Protein AF-A0A1G2XTR2-F1 (afdb_monomer)

Foldseek 3Di:
DAVVVCQCQAQNAFLVRHGCDPPNSVPDPQQDDNGGDGLHPCADPRSHRQFAFDLPPDTPPPLCVVLVVCLVVLDQADEAEAEDAAFKFWEQDPPDDVVLSVLSQVLRVLLQVQCVVVVHDHDDYDDADQDDPDGDDQTSQNSSCVNRVHSGTYMYFYPQHDDPPYDRDDPVSRVSSVVSSVVSVVCCVVPPPDD

Mean predicted aligned error: 4.21 Å

Nearest PDB structures (foldseek):
  4a39-assembly2_B  TM=5.158E-01  e=4.819E-02  Pseudomonas aeruginosa
  4eme-assembly1_B  TM=5.021E-01  e=2.282E-01  Plasmodium falciparum 3D7
  6pev-assembly1_A  TM=5.017E-01  e=2.771E-01  Plasmodium falciparum NF54
  4eme-assembly1_D  TM=5.114E-01  e=3.831E-01  Plasmodium falciparum 3D7
  4eme-assembly1_A  TM=5.116E-01  e=6.030E-01  Plasmodium falciparum 3D7

Sequence (195 aa):
MTFDDMRFWGQGTWSDNTFCAWPQSKRQHPMKGDNCGFLGCYFNDDGINSMHDEFFAPMSAEVPAILNLAREEAPDMAVSLHSHHVAPVPVCPVYVPQEIKHDIKQLSVNYAKIMKRHNLPTWKFEYVYEKGKVPPTFNLVSALYHVSGAKSFHFECPHGIVHEDTPTFSMDDILEMQLGLYEAMMNYELNDGSK

pLDDT: mean 92.5, std 7.69, range [44.25, 98.25]

Structure (mmCIF, N/CA/C/O backbone):
data_AF-A0A1G2XTR2-F1
#
_entry.id   AF-A0A1G2XTR2-F1
#
loop_
_atom_site.group_PDB
_atom_site.id
_atom_site.type_symbol
_atom_site.label_atom_id
_atom_site.label_alt_id
_atom_site.label_comp_id
_atom_site.label_asym_id
_atom_site.label_entity_id
_atom_site.label_seq_id
_atom_site.pdbx_PDB_ins_code
_atom_site.Cartn_x
_atom_site.Cartn_y
_atom_site.Cartn_z
_atom_site.occupancy
_atom_site.B_iso_or_equiv
_atom_site.auth_seq_id
_atom_site.auth_comp_id
_atom_site.auth_asym_id
_atom_site.auth_atom_id
_atom_site.pdbx_PDB_model_num
ATOM 1 N N . MET A 1 1 ? 22.379 2.947 0.447 1.00 76.38 1 MET A N 1
ATOM 2 C CA . MET A 1 1 ? 21.355 2.853 -0.605 1.00 76.38 1 MET A CA 1
ATOM 3 C C . MET A 1 1 ? 20.886 4.263 -0.897 1.00 76.38 1 MET A C 1
ATOM 5 O O . MET A 1 1 ? 20.567 4.981 0.042 1.00 76.38 1 MET A O 1
ATOM 9 N N . THR A 1 2 ? 20.961 4.677 -2.153 1.00 87.25 2 THR A N 1
ATOM 10 C CA . THR A 1 2 ? 20.497 5.973 -2.655 1.00 87.25 2 THR A CA 1
ATOM 11 C C . THR A 1 2 ? 19.035 5.879 -3.097 1.00 87.25 2 THR A C 1
ATOM 13 O O . THR A 1 2 ? 18.470 4.786 -3.184 1.00 87.25 2 THR A O 1
ATOM 16 N N . PHE A 1 3 ? 18.411 7.015 -3.404 1.00 86.06 3 PHE A N 1
ATOM 17 C CA . PHE A 1 3 ? 17.077 7.019 -4.007 1.00 86.06 3 PHE A CA 1
ATOM 18 C C . PHE A 1 3 ? 17.058 6.332 -5.383 1.00 86.06 3 PHE A C 1
ATOM 20 O O . PHE A 1 3 ? 16.103 5.632 -5.713 1.00 86.06 3 PHE A O 1
ATOM 27 N N . ASP A 1 4 ? 18.136 6.454 -6.158 1.00 89.94 4 ASP A N 1
ATOM 28 C CA . ASP A 1 4 ? 18.275 5.789 -7.459 1.00 89.94 4 ASP A CA 1
ATOM 29 C C . ASP A 1 4 ? 18.365 4.274 -7.325 1.00 89.94 4 ASP A C 1
ATOM 31 O O . ASP A 1 4 ? 17.738 3.564 -8.109 1.00 89.94 4 ASP A O 1
ATOM 35 N N . ASP A 1 5 ? 19.043 3.776 -6.287 1.00 89.56 5 ASP A N 1
ATOM 36 C CA . ASP A 1 5 ? 19.038 2.345 -5.975 1.00 89.56 5 ASP A CA 1
ATOM 37 C C . ASP A 1 5 ? 17.605 1.860 -5.698 1.00 89.56 5 ASP A C 1
ATOM 39 O O . ASP A 1 5 ? 17.196 0.822 -6.211 1.00 89.56 5 ASP A O 1
ATOM 43 N N . MET A 1 6 ? 16.808 2.619 -4.932 1.00 88.00 6 MET A N 1
ATOM 44 C CA . MET A 1 6 ? 15.405 2.267 -4.672 1.00 88.00 6 MET A CA 1
ATOM 45 C C . MET A 1 6 ? 14.587 2.225 -5.960 1.00 88.00 6 MET A C 1
ATOM 47 O O . MET A 1 6 ? 13.832 1.279 -6.176 1.00 88.00 6 MET A O 1
ATOM 51 N N . ARG A 1 7 ? 14.755 3.216 -6.842 1.00 89.12 7 ARG A N 1
ATOM 52 C CA . ARG A 1 7 ? 14.055 3.244 -8.132 1.00 89.12 7 ARG A CA 1
ATOM 53 C C . ARG A 1 7 ? 14.457 2.070 -9.012 1.00 89.12 7 ARG A C 1
ATOM 55 O O . ARG A 1 7 ? 13.579 1.424 -9.573 1.00 89.12 7 ARG A O 1
ATOM 62 N N . PHE A 1 8 ? 15.747 1.753 -9.080 1.00 92.19 8 PHE A N 1
ATOM 63 C CA . PHE A 1 8 ? 16.240 0.607 -9.831 1.00 92.19 8 PHE A CA 1
ATOM 64 C C . PHE A 1 8 ? 15.622 -0.701 -9.323 1.00 92.19 8 PHE A C 1
ATOM 66 O O . PHE A 1 8 ? 14.965 -1.407 -10.084 1.00 92.19 8 PHE A O 1
ATOM 73 N N . TRP A 1 9 ? 15.781 -1.000 -8.028 1.00 91.44 9 TRP A N 1
ATOM 74 C CA . TRP A 1 9 ? 15.332 -2.266 -7.443 1.00 91.44 9 TRP A CA 1
ATOM 75 C C . TRP A 1 9 ? 13.812 -2.364 -7.318 1.00 91.44 9 TRP A C 1
ATOM 77 O O . TRP A 1 9 ? 13.261 -3.450 -7.450 1.00 91.44 9 TRP A O 1
ATOM 87 N N . GLY A 1 10 ? 13.122 -1.252 -7.076 1.00 88.81 10 GLY A N 1
ATOM 88 C CA . GLY A 1 10 ? 11.671 -1.210 -6.925 1.00 88.81 10 GLY A CA 1
ATOM 89 C C . GLY A 1 10 ? 10.937 -1.121 -8.259 1.00 88.81 10 GLY A C 1
ATOM 90 O O . GLY A 1 10 ? 10.112 -1.975 -8.566 1.00 88.81 10 GLY A O 1
ATOM 91 N N . GLN A 1 11 ? 11.227 -0.089 -9.051 1.00 89.94 11 GLN A N 1
ATOM 92 C CA . GLN A 1 11 ? 10.447 0.264 -10.244 1.00 89.94 11 GLN A CA 1
ATOM 93 C C . GLN A 1 11 ? 10.961 -0.398 -11.523 1.00 89.94 11 GLN A C 1
ATOM 95 O O . GLN A 1 11 ? 10.177 -0.573 -12.454 1.00 89.94 11 GLN A O 1
ATOM 100 N N . GLY A 1 12 ? 12.254 -0.723 -11.578 1.00 92.62 12 GLY A N 1
ATOM 101 C CA . GLY A 1 12 ? 12.887 -1.273 -12.768 1.00 92.62 12 GLY A CA 1
ATOM 102 C C . GLY A 1 12 ? 13.378 -0.225 -13.773 1.00 92.62 12 GLY A C 1
ATOM 103 O O . GLY A 1 12 ? 13.382 0.988 -13.523 1.00 92.62 12 GLY A O 1
ATOM 104 N N . THR A 1 13 ? 13.812 -0.708 -14.935 1.00 94.75 13 THR A N 1
ATOM 105 C CA . THR A 1 13 ? 14.324 0.083 -16.055 1.00 94.75 13 THR A CA 1
ATOM 106 C C . THR A 1 13 ? 13.701 -0.332 -17.383 1.00 94.75 13 THR A C 1
ATOM 108 O O . THR A 1 13 ? 13.316 -1.483 -17.604 1.00 94.75 13 THR A O 1
ATOM 111 N N . TRP A 1 14 ? 13.659 0.612 -18.316 1.00 94.25 14 TRP A N 1
ATOM 112 C CA . TRP A 1 14 ? 13.459 0.323 -19.729 1.00 94.25 14 TRP A CA 1
ATOM 113 C C . TRP A 1 14 ? 14.737 -0.269 -20.340 1.00 94.25 14 TRP A C 1
ATOM 115 O O . TRP A 1 14 ? 15.815 -0.237 -19.740 1.00 94.25 14 TRP A O 1
ATOM 125 N N . SER A 1 15 ? 14.628 -0.802 -21.555 1.00 95.56 15 SER A N 1
ATOM 126 C CA . SER A 1 15 ? 15.741 -1.417 -22.292 1.00 95.56 15 SER A CA 1
ATOM 127 C C . SER A 1 15 ? 16.892 -0.447 -22.596 1.00 95.56 15 SER A C 1
ATOM 129 O O . SER A 1 15 ? 18.003 -0.878 -22.888 1.00 95.56 15 SER A O 1
ATOM 131 N N . ASP A 1 16 ? 16.644 0.863 -22.525 1.00 95.12 16 ASP A N 1
ATOM 132 C CA . ASP A 1 16 ? 17.648 1.925 -22.657 1.00 95.12 16 ASP A CA 1
ATOM 133 C C . ASP A 1 16 ? 18.302 2.330 -21.317 1.00 95.12 16 ASP A C 1
ATOM 135 O O . ASP A 1 16 ? 19.056 3.301 -21.263 1.00 95.12 16 ASP A O 1
ATOM 139 N N . ASN A 1 17 ? 18.040 1.573 -20.245 1.00 92.88 17 ASN A N 1
ATOM 140 C CA . ASN A 1 17 ? 18.478 1.802 -18.864 1.00 92.88 17 ASN A CA 1
ATOM 141 C C . ASN A 1 17 ? 17.888 3.039 -18.170 1.00 92.88 17 ASN A C 1
ATOM 143 O O . ASN A 1 17 ? 18.314 3.375 -17.064 1.00 92.88 17 ASN A O 1
ATOM 147 N N . THR A 1 18 ? 16.893 3.708 -18.755 1.00 93.38 18 THR A N 1
ATOM 148 C CA . THR A 1 18 ? 16.160 4.762 -18.043 1.00 93.38 18 THR A CA 1
ATOM 149 C C . THR A 1 18 ? 15.153 4.156 -17.061 1.00 93.38 18 THR A C 1
ATOM 151 O O . THR A 1 18 ? 14.604 3.080 -17.297 1.00 93.38 18 THR A O 1
ATOM 154 N N . PHE A 1 19 ? 14.905 4.818 -15.927 1.00 92.00 19 PHE A N 1
ATOM 155 C CA . PHE A 1 19 ? 13.985 4.294 -14.911 1.00 92.00 19 PHE A CA 1
ATOM 156 C C . PHE A 1 19 ? 12.537 4.245 -15.404 1.00 92.00 19 PHE A C 1
ATOM 158 O O . PHE A 1 19 ? 12.036 5.186 -16.032 1.00 92.00 19 PHE A O 1
ATOM 165 N N . CYS A 1 20 ? 11.820 3.195 -15.004 1.00 85.31 20 CYS A N 1
ATOM 166 C CA . CYS A 1 20 ? 10.370 3.096 -15.139 1.00 85.31 20 CYS A CA 1
ATOM 167 C C . CYS A 1 20 ? 9.684 3.994 -14.089 1.00 85.31 20 CYS A C 1
ATOM 169 O O . CYS A 1 20 ? 8.999 3.530 -13.181 1.00 85.31 20 CYS A O 1
ATOM 171 N N . ALA A 1 21 ? 9.899 5.309 -14.182 1.00 81.19 21 ALA A N 1
ATOM 172 C CA . ALA A 1 21 ? 9.352 6.279 -13.241 1.00 81.19 21 ALA A CA 1
ATOM 173 C C . ALA A 1 21 ? 7.816 6.217 -13.174 1.00 81.19 21 ALA A C 1
ATOM 175 O O . ALA A 1 21 ? 7.138 5.751 -14.096 1.00 81.19 21 ALA A O 1
ATOM 176 N N . TRP A 1 22 ? 7.251 6.717 -12.077 1.00 75.25 22 TRP A N 1
ATOM 177 C CA . TRP A 1 22 ? 5.816 6.968 -11.993 1.00 75.25 22 TRP A CA 1
ATOM 178 C C . TRP A 1 22 ? 5.437 8.216 -12.818 1.00 75.25 22 TRP A C 1
ATOM 180 O O . TRP A 1 22 ? 6.155 9.217 -12.746 1.00 75.25 22 TRP A O 1
ATOM 190 N N . PRO A 1 23 ? 4.307 8.219 -13.561 1.00 74.00 23 PRO A N 1
ATOM 191 C CA . PRO A 1 23 ? 3.320 7.141 -13.718 1.00 74.00 23 PRO A CA 1
ATOM 192 C C . PRO A 1 23 ? 3.619 6.180 -14.885 1.00 74.00 23 PRO A C 1
ATOM 194 O O . PRO A 1 23 ? 2.817 5.296 -15.180 1.00 74.00 23 PRO A O 1
ATOM 197 N N . GLN A 1 24 ? 4.735 6.355 -15.599 1.00 77.56 24 GLN A N 1
ATOM 198 C CA . GLN A 1 24 ? 5.049 5.628 -16.831 1.00 77.56 24 GLN A CA 1
ATOM 199 C C . GLN A 1 24 ? 5.136 4.112 -16.628 1.00 77.56 24 GLN A C 1
ATOM 201 O O . GLN A 1 24 ? 4.680 3.383 -17.509 1.00 77.56 24 GLN A O 1
ATOM 206 N N . SER A 1 25 ? 5.635 3.649 -15.476 1.00 75.44 25 SER A N 1
ATOM 207 C CA . SER A 1 25 ? 5.658 2.227 -15.091 1.00 75.44 25 SER A CA 1
ATOM 208 C C . SER A 1 25 ? 4.285 1.565 -15.043 1.00 75.44 25 SER A C 1
ATOM 210 O O . SER A 1 25 ? 4.207 0.344 -15.050 1.00 75.44 25 SER A O 1
ATOM 212 N N . LYS A 1 26 ? 3.194 2.337 -15.000 1.00 77.69 26 LYS A N 1
ATOM 213 C CA . LYS A 1 26 ? 1.821 1.813 -14.963 1.00 77.69 26 LYS A CA 1
ATOM 214 C C . LYS A 1 26 ? 1.139 1.798 -16.333 1.00 77.69 26 LYS A C 1
ATOM 216 O O . LYS A 1 26 ? -0.016 1.406 -16.429 1.00 77.69 26 LYS A O 1
ATOM 221 N N . ARG A 1 27 ? 1.818 2.246 -17.399 1.00 80.31 27 ARG A N 1
ATOM 222 C CA . ARG A 1 27 ? 1.238 2.310 -18.758 1.00 80.31 27 ARG A CA 1
ATOM 223 C C . ARG A 1 27 ? 1.324 0.996 -19.530 1.00 80.31 27 ARG A C 1
ATOM 225 O O . ARG A 1 27 ? 0.597 0.835 -20.503 1.00 80.31 27 ARG A O 1
ATOM 232 N N . GLN A 1 28 ? 2.219 0.102 -19.128 1.00 87.62 28 GLN A N 1
ATOM 233 C CA . GLN A 1 28 ? 2.422 -1.201 -19.748 1.00 87.62 28 GLN A CA 1
ATOM 234 C C . GLN A 1 28 ? 2.175 -2.274 -18.695 1.00 87.62 28 GLN A C 1
ATOM 236 O O . GLN A 1 28 ? 2.804 -2.266 -17.640 1.00 87.62 28 GLN A O 1
ATOM 241 N N . HIS A 1 29 ? 1.225 -3.159 -18.976 1.00 86.31 29 HIS A N 1
ATOM 242 C CA . HIS A 1 29 ? 0.843 -4.246 -18.088 1.00 86.31 29 HIS A CA 1
ATOM 243 C C . HIS A 1 29 ? 0.371 -5.439 -18.944 1.00 86.31 29 HIS A C 1
ATOM 245 O O . HIS A 1 29 ? -0.603 -5.275 -19.683 1.00 86.31 29 HIS A O 1
ATOM 251 N N . PRO A 1 30 ? 1.048 -6.605 -18.910 1.00 91.69 30 PRO A N 1
ATOM 252 C CA . PRO A 1 30 ? 2.252 -6.903 -18.130 1.00 91.69 30 PRO A CA 1
ATOM 253 C C . PRO A 1 30 ? 3.481 -6.101 -18.588 1.00 91.69 30 PRO A C 1
ATOM 255 O O . PRO A 1 30 ? 3.627 -5.762 -19.763 1.00 91.69 30 PRO A O 1
ATOM 258 N N . MET A 1 31 ? 4.393 -5.835 -17.657 1.00 92.56 31 MET A N 1
ATOM 259 C CA . MET A 1 31 ? 5.702 -5.220 -17.879 1.00 92.56 31 MET A CA 1
ATOM 260 C C . MET A 1 31 ? 6.676 -6.235 -18.507 1.00 92.56 31 MET A C 1
ATOM 262 O O . MET A 1 31 ? 7.610 -6.717 -17.872 1.00 92.56 31 MET A O 1
ATOM 266 N N . LYS A 1 32 ? 6.405 -6.613 -19.760 1.00 92.38 32 LYS A N 1
ATOM 267 C CA . LYS A 1 32 ? 7.172 -7.581 -20.561 1.00 92.38 32 LYS A CA 1
ATOM 268 C C . LYS A 1 32 ? 7.400 -7.066 -21.983 1.00 92.38 32 LYS A C 1
ATOM 270 O O . LYS A 1 32 ? 6.569 -6.330 -22.507 1.00 92.38 32 LYS A O 1
ATOM 275 N N . GLY A 1 33 ? 8.456 -7.552 -22.633 1.00 93.25 33 GLY A N 1
ATOM 276 C CA . GLY A 1 33 ? 8.787 -7.262 -24.032 1.00 93.25 33 GLY A CA 1
ATOM 277 C C . GLY A 1 33 ? 10.190 -6.681 -24.193 1.00 93.25 33 GLY A C 1
ATOM 278 O O . GLY A 1 33 ? 10.870 -6.407 -23.207 1.00 93.25 33 GLY A O 1
ATOM 279 N N . ASP A 1 34 ? 10.607 -6.467 -25.441 1.00 95.00 34 ASP A N 1
ATOM 280 C CA . ASP A 1 34 ? 11.972 -6.029 -25.783 1.00 95.00 34 ASP A CA 1
ATOM 281 C C . ASP A 1 34 ? 12.322 -4.627 -25.255 1.00 95.00 34 ASP A C 1
ATOM 283 O O . ASP A 1 34 ? 13.491 -4.253 -25.201 1.00 95.00 34 ASP A O 1
ATOM 287 N N . ASN A 1 35 ? 11.312 -3.837 -24.878 1.00 93.81 35 ASN A N 1
ATOM 288 C CA . ASN A 1 35 ? 11.481 -2.504 -24.311 1.00 93.81 35 ASN A CA 1
ATOM 289 C C . ASN A 1 35 ? 11.664 -2.503 -22.783 1.00 93.81 35 ASN A C 1
ATOM 291 O O . ASN A 1 35 ? 11.937 -1.445 -22.213 1.00 93.81 35 ASN A O 1
ATOM 295 N N . CYS A 1 36 ? 11.506 -3.647 -22.113 1.00 93.44 36 CYS A N 1
ATOM 296 C CA . CYS A 1 36 ? 11.747 -3.801 -20.681 1.00 93.44 36 CYS A CA 1
ATOM 297 C C . CYS A 1 36 ? 13.205 -4.219 -20.443 1.00 93.44 36 CYS A C 1
ATOM 299 O O . CYS A 1 36 ? 13.696 -5.158 -21.064 1.00 93.44 36 CYS A O 1
ATOM 301 N N . GLY A 1 37 ? 13.898 -3.511 -19.551 1.00 94.31 37 GLY A N 1
ATOM 302 C CA . GLY A 1 37 ? 15.256 -3.840 -19.126 1.00 94.31 37 GLY A CA 1
ATOM 303 C C . GLY A 1 37 ? 15.223 -4.709 -17.873 1.00 94.31 37 GLY A C 1
ATOM 304 O O . GLY A 1 37 ? 15.037 -5.921 -17.939 1.00 94.31 37 GLY A O 1
ATOM 305 N N . PHE A 1 38 ? 15.396 -4.080 -16.713 1.00 94.94 38 PHE A N 1
ATOM 306 C CA . PHE A 1 38 ? 15.268 -4.725 -15.410 1.00 94.94 38 PHE A CA 1
ATOM 307 C C . PHE A 1 38 ? 13.847 -4.537 -14.861 1.00 94.94 38 PHE A C 1
ATOM 309 O O . PHE A 1 38 ? 13.336 -3.425 -14.873 1.00 94.94 38 PHE A O 1
ATOM 316 N N . LEU A 1 39 ? 13.193 -5.593 -14.371 1.00 92.25 39 LEU A N 1
ATOM 317 C CA . LEU A 1 39 ? 11.775 -5.525 -13.991 1.00 92.25 39 LEU A CA 1
ATOM 318 C C . LEU A 1 39 ? 11.518 -4.770 -12.671 1.00 92.25 39 LEU A C 1
ATOM 320 O O . LEU A 1 39 ? 10.544 -4.029 -12.564 1.00 92.25 39 LEU A O 1
ATOM 324 N N . GLY A 1 40 ? 12.401 -4.928 -11.683 1.00 91.94 40 GLY A N 1
ATOM 325 C CA . GLY A 1 40 ? 12.181 -4.433 -10.320 1.00 91.94 40 GLY A CA 1
ATOM 326 C C . GLY A 1 40 ? 11.113 -5.214 -9.539 1.00 91.94 40 GLY A C 1
ATOM 327 O O . GLY A 1 40 ? 10.428 -6.081 -10.072 1.00 91.94 40 GLY A O 1
ATOM 328 N N . CYS A 1 41 ? 10.973 -4.904 -8.249 1.00 91.12 41 CYS A N 1
ATOM 329 C CA . CYS A 1 41 ? 10.093 -5.613 -7.311 1.00 91.12 41 CYS A CA 1
ATOM 330 C C . CYS A 1 41 ? 8.626 -5.145 -7.330 1.00 91.12 41 CYS A C 1
ATOM 332 O O . CYS A 1 41 ? 7.811 -5.639 -6.556 1.00 91.12 41 CYS A O 1
ATOM 334 N N . TYR A 1 42 ? 8.267 -4.173 -8.171 1.00 90.56 42 TYR A N 1
ATOM 335 C CA . TYR A 1 42 ? 6.873 -3.763 -8.369 1.00 90.56 42 TYR A CA 1
ATOM 336 C C . TYR A 1 42 ? 6.027 -4.825 -9.069 1.00 90.56 42 TYR A C 1
ATOM 338 O O . TYR A 1 42 ? 4.798 -4.724 -9.031 1.00 90.56 42 TYR A O 1
ATOM 346 N N . PHE A 1 43 ? 6.656 -5.782 -9.743 1.00 93.19 43 PHE A N 1
ATOM 347 C CA . PHE A 1 43 ? 5.989 -6.784 -10.555 1.00 93.19 43 PHE A CA 1
ATOM 348 C C . PHE A 1 43 ? 6.414 -8.186 -10.112 1.00 93.19 43 PHE A C 1
ATOM 350 O O . PHE A 1 43 ? 7.526 -8.369 -9.619 1.00 93.19 43 PHE A O 1
ATOM 357 N N . ASN A 1 44 ? 5.539 -9.171 -10.297 1.00 93.69 44 ASN A N 1
ATOM 358 C CA . ASN A 1 44 ? 5.911 -10.581 -10.201 1.00 93.69 44 ASN A CA 1
ATOM 359 C C . ASN A 1 44 ? 6.698 -11.032 -11.448 1.00 93.69 44 ASN A C 1
ATOM 361 O O . ASN A 1 44 ? 6.874 -10.261 -12.393 1.00 93.69 44 ASN A O 1
ATOM 365 N N . ASP A 1 45 ? 7.114 -12.300 -11.491 1.00 93.44 45 ASP A N 1
ATOM 366 C CA . ASP A 1 45 ? 7.871 -12.877 -12.619 1.00 93.44 45 ASP A CA 1
ATOM 367 C C . ASP A 1 45 ? 7.113 -12.806 -13.957 1.00 93.44 45 ASP A C 1
ATOM 369 O O . ASP A 1 45 ? 7.708 -12.855 -15.038 1.00 93.44 45 ASP A O 1
ATOM 373 N N . ASP A 1 46 ? 5.790 -12.628 -13.899 1.00 93.44 46 ASP A N 1
ATOM 374 C CA . ASP A 1 46 ? 4.947 -12.435 -15.064 1.00 93.44 46 ASP A CA 1
ATOM 375 C C . ASP A 1 46 ? 4.811 -10.980 -15.531 1.00 93.44 46 ASP A C 1
ATOM 377 O O . ASP A 1 46 ? 4.126 -10.713 -16.524 1.00 93.44 46 ASP A O 1
ATOM 381 N N . GLY A 1 47 ? 5.526 -10.051 -14.897 1.00 93.75 47 GLY A N 1
ATOM 382 C CA . GLY A 1 47 ? 5.455 -8.626 -15.196 1.00 93.75 47 GLY A CA 1
ATOM 383 C C . GLY A 1 47 ? 4.162 -7.982 -14.695 1.00 93.75 47 GLY A C 1
ATOM 384 O O . GLY A 1 47 ? 3.799 -6.904 -15.162 1.00 93.75 47 GLY A O 1
ATOM 385 N N . ILE A 1 48 ? 3.443 -8.630 -13.778 1.00 94.12 48 ILE A N 1
ATOM 386 C CA . ILE A 1 48 ? 2.166 -8.160 -13.243 1.00 94.12 48 ILE A CA 1
ATOM 387 C C . ILE A 1 48 ? 2.390 -7.445 -11.918 1.00 94.12 48 ILE A C 1
ATOM 389 O O . ILE A 1 48 ? 3.029 -7.970 -11.011 1.00 94.12 48 ILE A O 1
ATOM 393 N N . ASN A 1 49 ? 1.841 -6.241 -11.789 1.00 93.25 49 ASN A N 1
ATOM 394 C CA . ASN A 1 49 ? 1.809 -5.531 -10.522 1.00 93.25 49 ASN A CA 1
ATOM 395 C C . ASN A 1 49 ? 0.525 -5.913 -9.782 1.00 93.25 49 ASN A C 1
ATOM 397 O O . ASN A 1 49 ? -0.545 -5.448 -10.157 1.00 93.25 49 ASN A O 1
ATOM 401 N N . SER A 1 50 ? 0.616 -6.698 -8.708 1.00 93.88 50 SER A N 1
ATOM 402 C CA . SER A 1 50 ? -0.571 -7.224 -8.013 1.00 93.88 50 SER A CA 1
ATOM 403 C C . SER A 1 50 ? -1.495 -6.142 -7.429 1.00 93.88 50 SER A C 1
ATOM 405 O O . SER A 1 50 ? -2.688 -6.378 -7.260 1.00 93.88 50 SER A O 1
ATOM 407 N N . MET A 1 51 ? -0.986 -4.933 -7.150 1.00 93.56 51 MET A N 1
ATOM 408 C CA . MET A 1 51 ? -1.825 -3.796 -6.739 1.00 93.56 51 MET A CA 1
ATOM 409 C C . MET A 1 51 ? -2.719 -3.296 -7.889 1.00 93.56 51 MET A C 1
ATOM 411 O O . MET A 1 51 ? -3.783 -2.733 -7.635 1.00 93.56 51 MET A O 1
ATOM 415 N N . HIS A 1 52 ? -2.315 -3.513 -9.141 1.00 93.00 52 HIS A N 1
ATOM 416 C CA . HIS A 1 52 ? -2.976 -3.058 -10.368 1.00 93.00 52 HIS A CA 1
ATOM 417 C C . HIS A 1 52 ? -3.247 -4.201 -11.365 1.00 93.00 52 HIS A C 1
ATOM 419 O O . HIS A 1 52 ? -3.223 -3.976 -12.574 1.00 93.00 52 HIS A O 1
ATOM 425 N N . ASP A 1 53 ? -3.476 -5.413 -10.867 1.00 93.88 53 ASP A N 1
ATOM 426 C CA . ASP A 1 53 ? -3.747 -6.586 -11.698 1.00 93.88 53 ASP A CA 1
ATOM 427 C C . ASP A 1 53 ? -5.094 -6.494 -12.451 1.00 93.88 53 ASP A C 1
ATOM 429 O O . ASP A 1 53 ? -5.918 -5.610 -12.214 1.00 93.88 53 ASP A O 1
ATOM 433 N N . GLU A 1 54 ? -5.339 -7.444 -13.350 1.00 90.81 54 GLU A N 1
ATOM 434 C CA . GLU A 1 54 ? -6.673 -7.822 -13.803 1.00 90.81 54 GLU A CA 1
ATOM 435 C C . GLU A 1 54 ? -7.422 -8.495 -12.636 1.00 90.81 54 GLU A C 1
ATOM 437 O O . GLU A 1 54 ? -6.978 -9.516 -12.121 1.00 90.81 54 GLU A O 1
ATOM 442 N N . PHE A 1 55 ? -8.552 -7.925 -12.196 1.00 93.75 55 PHE A N 1
ATOM 443 C CA . PHE A 1 55 ? -9.323 -8.394 -11.028 1.00 93.75 55 PHE A CA 1
ATOM 444 C C . PHE A 1 55 ? -10.615 -9.141 -11.400 1.00 93.75 55 PHE A C 1
ATOM 446 O O . PHE A 1 55 ? -11.439 -9.407 -10.523 1.00 93.75 55 PHE A O 1
ATOM 453 N N . PHE A 1 56 ? -10.821 -9.476 -12.676 1.00 87.44 56 PHE A N 1
ATOM 454 C CA . PHE A 1 56 ? -12.001 -10.211 -13.136 1.00 87.44 56 PHE A CA 1
ATOM 455 C C . PHE A 1 56 ? -11.628 -11.588 -13.689 1.00 87.44 56 PHE A C 1
ATOM 457 O O . PHE A 1 56 ? -11.944 -12.588 -13.046 1.00 87.44 56 PHE A O 1
ATOM 464 N N . ALA A 1 57 ? -10.965 -11.658 -14.850 1.00 84.19 57 ALA A N 1
ATOM 465 C CA . ALA A 1 57 ? -10.347 -12.880 -15.378 1.00 84.19 57 ALA A CA 1
ATOM 466 C C . ALA A 1 57 ? -9.590 -12.623 -16.702 1.00 84.19 57 ALA A C 1
ATOM 468 O O . ALA A 1 57 ? -10.155 -11.987 -17.595 1.00 84.19 57 ALA A O 1
ATOM 469 N N . PRO A 1 58 ? -8.397 -13.220 -16.903 1.00 88.75 58 PRO A N 1
ATOM 470 C CA . PRO A 1 58 ? -7.627 -14.000 -15.930 1.00 88.75 58 PRO A CA 1
ATOM 471 C C . PRO A 1 58 ? -6.817 -13.099 -14.981 1.00 88.75 58 PRO A C 1
ATOM 473 O O . PRO A 1 58 ? -6.190 -12.147 -15.429 1.00 88.75 58 PRO A O 1
ATOM 476 N N . MET A 1 59 ? -6.813 -13.431 -13.687 1.00 94.56 59 MET A N 1
ATOM 477 C CA . MET A 1 59 ? -5.941 -12.806 -12.678 1.00 94.56 59 MET A CA 1
ATOM 478 C C . MET A 1 59 ? -4.535 -13.437 -12.705 1.00 94.56 59 MET A C 1
ATOM 480 O O . MET A 1 59 ? -4.383 -14.572 -13.172 1.00 94.56 59 MET A O 1
ATOM 484 N N . SER A 1 60 ? -3.529 -12.757 -12.139 1.00 94.19 60 SER A N 1
ATOM 485 C CA . SER A 1 60 ? -2.254 -13.393 -11.758 1.00 94.19 60 SER A CA 1
ATOM 486 C C . SER A 1 60 ? -2.450 -14.480 -10.695 1.00 94.19 60 SER A C 1
ATOM 488 O O . SER A 1 60 ? -3.549 -14.672 -10.181 1.00 94.19 60 SER A O 1
ATOM 490 N N . ALA A 1 61 ? -1.396 -15.222 -10.350 1.00 92.94 61 ALA A N 1
ATOM 491 C CA . ALA A 1 61 ? -1.495 -16.300 -9.367 1.00 92.94 61 ALA A CA 1
ATOM 492 C C . ALA A 1 61 ? -1.724 -15.784 -7.931 1.00 92.94 61 ALA A C 1
ATOM 494 O O . ALA A 1 61 ? -2.375 -16.450 -7.125 1.00 92.94 61 ALA A O 1
ATOM 495 N N . GLU A 1 62 ? -1.207 -14.599 -7.610 1.00 94.94 62 GLU A N 1
ATOM 496 C CA . GLU A 1 62 ? -1.194 -14.026 -6.265 1.00 94.94 62 GLU A CA 1
ATOM 497 C C . GLU A 1 62 ? -2.553 -13.437 -5.869 1.00 94.94 62 GLU A C 1
ATOM 499 O O . GLU A 1 62 ? -3.017 -13.615 -4.740 1.00 94.94 62 GLU A O 1
ATOM 504 N N . VAL A 1 63 ? -3.219 -12.749 -6.799 1.00 95.62 63 VAL A N 1
ATOM 505 C CA . VAL A 1 63 ? -4.469 -12.026 -6.522 1.00 95.62 63 VAL A CA 1
ATOM 506 C C . VAL A 1 63 ? -5.622 -12.948 -6.095 1.00 95.62 63 VAL A C 1
ATOM 508 O O . VAL A 1 63 ? -6.271 -12.628 -5.096 1.00 95.62 63 VAL A O 1
ATOM 511 N N . PRO A 1 64 ? -5.873 -14.112 -6.730 1.00 95.81 64 PRO A N 1
ATOM 512 C CA . PRO A 1 64 ? -6.884 -15.060 -6.277 1.00 95.81 64 PRO A CA 1
ATOM 513 C C . PRO A 1 64 ? -6.681 -15.495 -4.829 1.00 95.81 64 PRO A C 1
ATOM 515 O O . PRO A 1 64 ? -7.656 -15.577 -4.090 1.00 95.81 64 PRO A O 1
ATOM 518 N N . ALA A 1 65 ? -5.439 -15.732 -4.395 1.00 95.50 65 ALA A N 1
ATOM 519 C CA . ALA A 1 65 ? -5.160 -16.130 -3.017 1.00 95.50 65 ALA A CA 1
ATOM 520 C C . ALA A 1 65 ? -5.563 -15.029 -2.020 1.00 95.50 65 ALA A C 1
ATOM 522 O O . ALA A 1 65 ? -6.246 -15.309 -1.036 1.00 95.50 65 ALA A O 1
ATOM 523 N N . ILE A 1 66 ? -5.215 -13.772 -2.315 1.00 96.31 66 ILE A N 1
ATOM 524 C CA . ILE A 1 66 ? -5.569 -12.611 -1.485 1.00 96.31 66 ILE A CA 1
ATOM 525 C C . ILE A 1 66 ? -7.092 -12.413 -1.433 1.00 96.31 66 ILE A C 1
ATOM 527 O O . ILE A 1 66 ? -7.665 -12.253 -0.354 1.00 96.31 66 ILE A O 1
ATOM 531 N N . LEU A 1 67 ? -7.762 -12.433 -2.590 1.00 97.12 67 LEU A N 1
ATOM 532 C CA . LEU A 1 67 ? -9.206 -12.193 -2.670 1.00 97.12 67 LEU A CA 1
ATOM 533 C C . LEU A 1 67 ? -10.025 -13.344 -2.077 1.00 97.12 67 LEU A C 1
ATOM 535 O O . LEU A 1 67 ? -11.087 -13.097 -1.508 1.00 97.12 67 LEU A O 1
ATOM 539 N N . ASN A 1 68 ? -9.555 -14.589 -2.196 1.00 96.88 68 ASN A N 1
ATOM 540 C CA . ASN A 1 68 ? -10.204 -15.738 -1.566 1.00 96.88 68 ASN A CA 1
ATOM 541 C C . ASN A 1 68 ? -10.102 -15.655 -0.047 1.00 96.88 68 ASN A C 1
ATOM 543 O O . ASN A 1 68 ? -11.128 -15.774 0.611 1.00 96.88 68 ASN A O 1
ATOM 547 N N . LEU A 1 69 ? -8.921 -15.334 0.491 1.00 97.44 69 LEU A N 1
ATOM 548 C CA . LEU A 1 69 ? -8.747 -15.143 1.930 1.00 97.44 69 LEU A CA 1
ATOM 549 C C . LEU A 1 69 ? -9.683 -14.052 2.468 1.00 97.44 69 LEU A C 1
ATOM 551 O O . LEU A 1 69 ? -10.387 -14.268 3.447 1.00 97.44 69 LEU A O 1
ATOM 555 N N . ALA A 1 70 ? -9.755 -12.897 1.799 1.00 97.56 70 ALA A N 1
ATOM 556 C CA . ALA A 1 70 ? -10.653 -11.820 2.214 1.00 97.56 70 ALA A CA 1
ATOM 557 C C . ALA A 1 70 ? -12.136 -12.228 2.155 1.00 97.56 70 ALA A C 1
ATOM 559 O O . ALA A 1 70 ? -12.923 -11.802 2.998 1.00 97.56 70 ALA A O 1
ATOM 560 N N . ARG A 1 71 ? -12.525 -13.047 1.172 1.00 96.62 71 ARG A N 1
ATOM 561 C CA . ARG A 1 71 ? -13.896 -13.557 1.042 1.00 96.62 71 ARG A CA 1
ATOM 562 C C . ARG A 1 71 ? -14.242 -14.581 2.123 1.00 96.62 71 ARG A C 1
ATOM 564 O O . ARG A 1 71 ? -15.382 -14.611 2.570 1.00 96.62 71 ARG A O 1
ATOM 571 N N . GLU A 1 72 ? -13.287 -15.427 2.492 1.00 97.94 72 GLU A N 1
ATOM 572 C CA . GLU A 1 72 ? -13.465 -16.486 3.489 1.00 97.94 72 GLU A CA 1
ATOM 573 C C . GLU A 1 72 ? -13.482 -15.926 4.915 1.00 97.94 72 GLU A C 1
ATOM 575 O O . GLU A 1 72 ? -14.365 -16.276 5.694 1.00 97.94 72 GLU A O 1
ATOM 580 N N . GLU A 1 73 ? -12.555 -15.021 5.231 1.00 97.62 73 GLU A N 1
ATOM 581 C CA . GLU A 1 73 ? -12.396 -14.455 6.578 1.00 97.62 73 GLU A CA 1
ATOM 582 C C . GLU A 1 73 ? -13.294 -13.235 6.835 1.00 97.6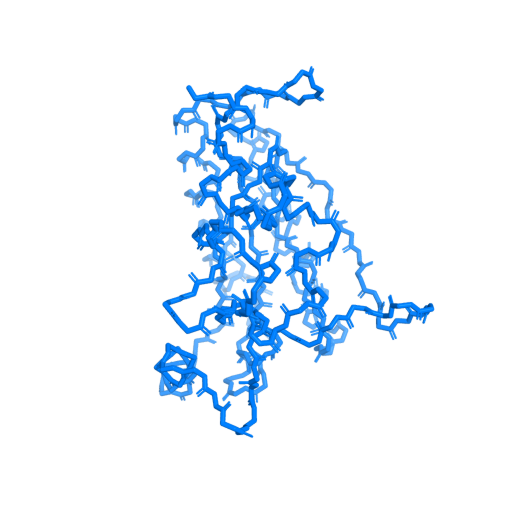2 73 GLU A C 1
ATOM 584 O O . GLU A 1 73 ? -13.516 -12.878 7.988 1.00 97.62 73 GLU A O 1
ATOM 589 N N . ALA A 1 74 ? -13.806 -12.590 5.777 1.00 95.31 74 ALA A N 1
ATOM 590 C CA . ALA A 1 74 ? -14.683 -11.414 5.837 1.00 95.31 74 ALA A CA 1
ATOM 591 C C . ALA A 1 74 ? -14.221 -10.340 6.855 1.00 95.31 74 ALA A C 1
ATOM 593 O O . ALA A 1 74 ? -14.957 -10.020 7.790 1.00 95.31 74 ALA A O 1
ATOM 594 N N . PRO A 1 75 ? -13.001 -9.783 6.708 1.00 96.31 75 PRO A N 1
ATOM 595 C CA . PRO A 1 75 ? -12.433 -8.897 7.719 1.00 96.31 75 PRO A CA 1
ATOM 596 C C . PRO A 1 75 ? -13.155 -7.542 7.773 1.00 96.31 75 PRO A C 1
ATOM 598 O O . PRO A 1 75 ? -13.541 -7.007 6.734 1.00 96.31 75 PRO A O 1
ATOM 601 N N . ASP A 1 76 ? -13.235 -6.926 8.957 1.00 95.88 76 ASP A 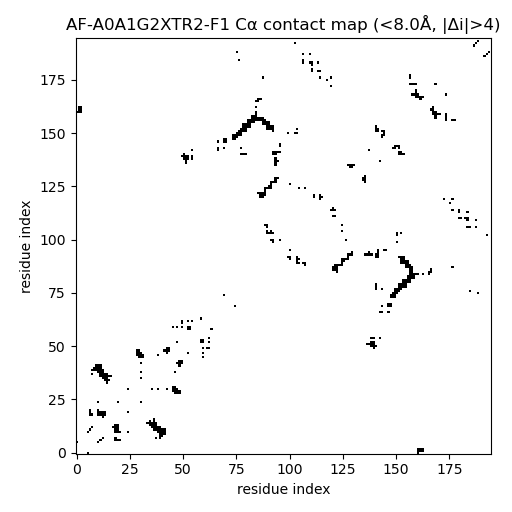N 1
ATOM 602 C CA . ASP A 1 76 ? -13.784 -5.566 9.114 1.00 95.88 76 ASP A CA 1
ATOM 603 C C . ASP A 1 76 ? -12.940 -4.517 8.364 1.00 95.88 76 ASP A C 1
ATOM 605 O O . ASP A 1 76 ? -13.459 -3.599 7.723 1.00 95.88 76 ASP A O 1
ATOM 609 N N . MET A 1 77 ? -11.612 -4.682 8.392 1.00 96.75 77 MET A N 1
ATOM 610 C CA . MET A 1 77 ? -10.646 -3.831 7.693 1.00 96.75 77 MET A CA 1
ATOM 611 C C . MET A 1 77 ? -9.588 -4.666 6.974 1.00 96.75 77 MET A C 1
ATOM 613 O O . MET A 1 77 ? -9.132 -5.687 7.485 1.00 96.75 77 MET A O 1
ATOM 617 N N . ALA A 1 78 ? -9.119 -4.180 5.825 1.00 97.38 78 ALA A N 1
ATOM 618 C CA . ALA A 1 78 ? -8.007 -4.785 5.094 1.00 97.38 78 ALA A CA 1
ATOM 619 C C . ALA A 1 78 ? -7.018 -3.707 4.638 1.00 97.38 78 ALA A C 1
ATOM 621 O O . ALA A 1 78 ? -7.381 -2.786 3.909 1.00 97.38 78 ALA A O 1
ATOM 622 N N . VAL A 1 79 ? -5.753 -3.818 5.039 1.00 97.75 79 VAL A N 1
ATOM 623 C CA . VAL A 1 79 ? -4.726 -2.835 4.679 1.00 97.75 79 VAL A CA 1
ATOM 624 C C . VAL A 1 79 ? -3.671 -3.438 3.760 1.00 97.75 79 VAL A C 1
ATOM 626 O O . VAL A 1 79 ? -3.120 -4.501 4.031 1.00 97.75 79 VAL A O 1
ATOM 629 N N . SER A 1 80 ? -3.370 -2.736 2.669 1.00 97.19 80 SER A N 1
ATOM 630 C CA . SER A 1 80 ? -2.193 -2.997 1.841 1.00 97.19 80 SER A CA 1
ATOM 631 C C . SER A 1 80 ? -1.062 -2.075 2.303 1.00 97.19 80 SER A C 1
ATOM 633 O O . SER A 1 80 ? -1.210 -0.854 2.268 1.00 97.19 80 SER A O 1
ATOM 635 N N . LEU A 1 81 ? 0.050 -2.635 2.781 1.00 97.00 81 LEU A N 1
ATOM 636 C CA . LEU A 1 81 ? 1.182 -1.858 3.300 1.00 97.00 81 LEU A CA 1
ATOM 637 C C . LEU A 1 81 ? 2.154 -1.510 2.172 1.00 97.00 81 LEU A C 1
ATOM 639 O O . LEU A 1 81 ? 2.643 -2.400 1.478 1.00 97.00 81 LEU A O 1
ATOM 643 N N . HIS A 1 82 ? 2.425 -0.218 1.999 1.00 95.00 82 HIS A N 1
ATOM 644 C CA . HIS A 1 82 ? 3.293 0.326 0.956 1.00 95.00 82 HIS A CA 1
ATOM 645 C C . HIS A 1 82 ? 4.424 1.1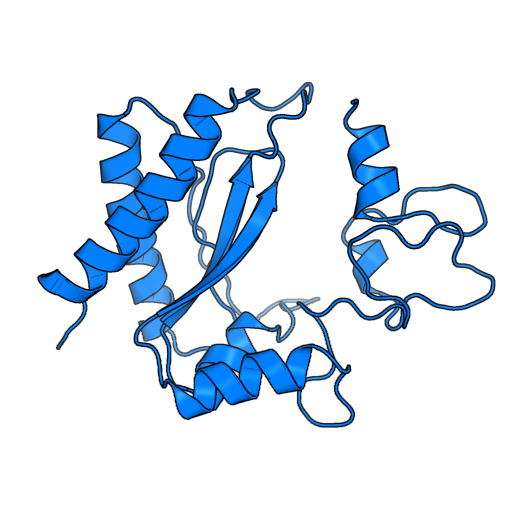45 1.568 1.00 95.00 82 HIS A C 1
ATOM 647 O O . HIS A 1 82 ? 4.384 1.555 2.734 1.00 95.00 82 HIS A O 1
ATOM 653 N N . SER A 1 83 ? 5.461 1.352 0.763 1.00 90.31 83 SER A N 1
ATOM 654 C CA . SER A 1 83 ? 6.629 2.125 1.144 1.00 90.31 83 SER A CA 1
ATOM 655 C C . SER A 1 83 ? 6.779 3.360 0.254 1.00 90.31 83 SER A C 1
ATOM 657 O O . SER A 1 83 ? 6.674 3.296 -0.971 1.00 90.31 83 SER A O 1
ATOM 659 N N . HIS A 1 84 ? 7.049 4.500 0.885 1.00 89.75 84 HIS A N 1
ATOM 660 C CA . HIS A 1 84 ? 7.119 5.810 0.249 1.00 89.75 84 HIS A CA 1
ATOM 661 C C . HIS A 1 84 ? 8.259 6.651 0.832 1.00 89.75 84 HIS A C 1
ATOM 663 O O . HIS A 1 84 ? 8.887 6.270 1.812 1.00 89.75 84 HIS A O 1
ATOM 669 N N . HIS A 1 85 ? 8.547 7.809 0.244 1.00 87.56 85 HIS A N 1
ATOM 670 C CA . HIS A 1 85 ? 9.647 8.681 0.676 1.00 87.56 85 HIS A CA 1
ATOM 671 C C . HIS A 1 85 ? 9.207 9.792 1.650 1.00 87.56 85 HIS A C 1
ATOM 673 O O . HIS A 1 85 ? 10.036 10.592 2.081 1.00 87.56 85 HIS A O 1
ATOM 679 N N . VAL A 1 86 ? 7.913 9.869 1.992 1.00 91.06 86 VAL A N 1
ATOM 680 C CA . VAL A 1 86 ? 7.330 10.918 2.856 1.00 91.06 86 VAL A CA 1
ATOM 681 C C . VAL A 1 86 ? 6.781 10.347 4.165 1.00 91.06 86 VAL A C 1
ATOM 683 O O . VAL A 1 86 ? 6.749 9.134 4.357 1.00 91.06 86 VAL A O 1
ATOM 686 N N . ALA A 1 87 ? 6.321 11.238 5.049 1.00 94.50 87 ALA A N 1
ATOM 687 C CA . ALA A 1 87 ? 5.610 10.884 6.276 1.00 94.50 87 ALA A CA 1
ATOM 688 C C . ALA A 1 87 ? 4.392 9.968 6.005 1.00 94.50 87 ALA A C 1
ATOM 690 O O . ALA A 1 87 ? 3.788 10.047 4.932 1.00 94.50 87 ALA A O 1
ATOM 691 N N . PRO A 1 88 ? 3.998 9.130 6.974 1.00 96.88 88 PRO A N 1
ATOM 692 C CA . PRO A 1 88 ? 3.007 8.087 6.754 1.00 96.88 88 PRO A CA 1
ATOM 693 C C . PRO A 1 88 ? 1.581 8.614 6.592 1.00 96.88 88 PRO A C 1
ATOM 695 O O . PRO A 1 88 ? 1.209 9.623 7.207 1.00 96.88 88 PRO A O 1
ATOM 698 N N . VAL A 1 89 ? 0.758 7.902 5.813 1.00 97.06 89 VAL A N 1
ATOM 699 C CA . VAL A 1 89 ? -0.661 8.238 5.619 1.00 97.06 89 VAL A CA 1
ATOM 700 C C . VAL A 1 89 ? -1.502 7.060 5.103 1.00 97.06 8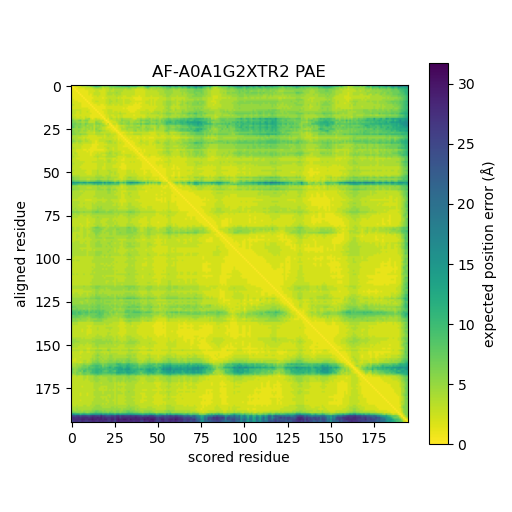9 VAL A C 1
ATOM 702 O O . VAL A 1 89 ? -1.106 6.383 4.152 1.00 97.06 89 VAL A O 1
ATOM 705 N N . PRO A 1 90 ? -2.706 6.830 5.666 1.00 97.62 90 PRO A N 1
ATOM 706 C CA . PRO A 1 90 ? -3.735 6.037 5.000 1.00 97.62 90 PRO A CA 1
ATOM 707 C C . PRO A 1 90 ? -4.202 6.753 3.734 1.00 97.62 90 PRO A C 1
ATOM 709 O O . PRO A 1 90 ? -4.594 7.917 3.792 1.00 97.62 90 PRO A O 1
ATOM 712 N N . VAL A 1 91 ? -4.194 6.081 2.592 1.00 96.88 91 VAL A N 1
ATOM 713 C CA . VAL A 1 91 ? -4.602 6.687 1.323 1.00 96.88 91 VAL A CA 1
ATOM 714 C C . VAL A 1 91 ? -6.072 6.401 1.046 1.00 96.88 91 VAL A C 1
ATOM 716 O O . VAL A 1 91 ? -6.580 5.312 1.309 1.00 96.88 91 VAL A O 1
ATOM 719 N N . CYS A 1 92 ? -6.767 7.402 0.503 1.00 96.75 92 CYS A N 1
ATOM 720 C CA . CYS A 1 92 ? -8.173 7.292 0.141 1.00 96.75 92 CYS A CA 1
ATOM 721 C C . CYS A 1 92 ? -8.381 6.175 -0.903 1.00 96.75 92 CYS A C 1
ATOM 723 O O . CYS A 1 92 ? -7.801 6.259 -1.992 1.00 96.75 92 CYS A O 1
ATOM 725 N N . PRO A 1 93 ? -9.200 5.145 -0.611 1.00 97.06 93 PRO A N 1
ATOM 726 C CA . PRO A 1 93 ? -9.544 4.132 -1.599 1.00 97.06 93 PRO A CA 1
ATOM 727 C C . PRO A 1 93 ? -10.394 4.733 -2.720 1.00 97.06 93 PRO A C 1
ATOM 729 O O . PRO A 1 93 ? -11.102 5.728 -2.539 1.00 97.06 93 PRO A O 1
ATOM 732 N N . VAL A 1 94 ? -10.334 4.105 -3.890 1.00 96.62 94 VAL A N 1
ATOM 733 C CA . VAL A 1 94 ? -11.070 4.515 -5.090 1.00 96.62 94 VAL A CA 1
ATOM 734 C C . VAL A 1 94 ? -12.093 3.453 -5.473 1.00 96.62 94 VAL A C 1
ATOM 736 O O . VAL A 1 94 ? -11.977 2.309 -5.055 1.00 96.62 94 VAL A O 1
ATOM 739 N N . TYR A 1 95 ? -13.121 3.835 -6.229 1.00 97.00 95 TYR A N 1
ATOM 740 C CA . TYR A 1 95 ? -14.216 2.948 -6.652 1.00 97.00 95 TYR A CA 1
ATOM 741 C C . TYR A 1 95 ? -14.943 2.229 -5.500 1.00 97.00 95 TYR A C 1
ATOM 743 O O . TYR A 1 95 ? -15.477 1.135 -5.679 1.00 97.00 95 TYR A O 1
ATOM 751 N N . VAL A 1 96 ? -15.012 2.871 -4.335 1.00 97.06 96 VAL A N 1
ATOM 752 C CA . VAL A 1 96 ? -15.805 2.453 -3.169 1.00 97.06 96 VAL A CA 1
ATOM 753 C C . VAL A 1 96 ? -16.80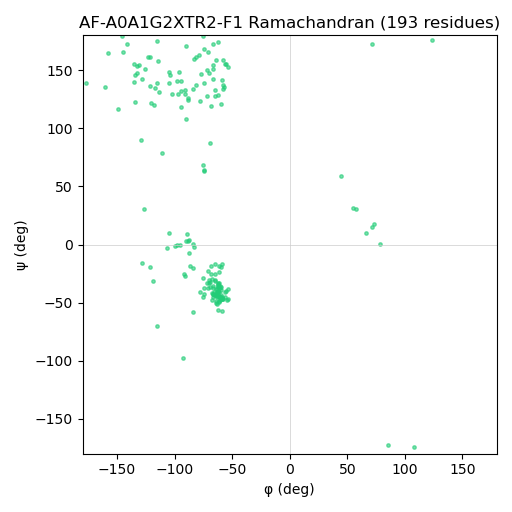9 3.556 -2.795 1.00 97.06 96 VAL A C 1
ATOM 755 O O . VAL A 1 96 ? -16.613 4.708 -3.211 1.00 97.06 96 VAL A O 1
ATOM 758 N N . PRO A 1 97 ? -17.874 3.256 -2.025 1.00 97.06 97 PRO A N 1
ATOM 759 C CA . PRO A 1 97 ? -18.822 4.268 -1.559 1.00 97.06 97 PRO A CA 1
ATOM 760 C C . PRO A 1 97 ? -18.160 5.413 -0.786 1.00 97.06 97 PRO A C 1
ATOM 762 O O . PRO A 1 97 ? -17.078 5.270 -0.212 1.00 97.06 97 PRO A O 1
ATOM 765 N N . GLN A 1 98 ? -18.817 6.574 -0.765 1.00 96.38 98 GLN A N 1
ATOM 766 C CA . GLN A 1 98 ? -18.279 7.771 -0.110 1.00 96.38 98 GLN A CA 1
ATOM 767 C C . GLN A 1 98 ? -18.142 7.587 1.402 1.00 96.38 98 GLN A C 1
ATOM 769 O O . GLN A 1 98 ? -17.225 8.139 2.004 1.00 96.38 98 GLN A O 1
ATOM 774 N N . GLU A 1 99 ? -19.018 6.782 1.988 1.00 95.50 99 GLU A N 1
ATOM 775 C CA . GLU A 1 99 ? -19.030 6.393 3.391 1.00 95.50 99 GLU A CA 1
ATOM 776 C C . GLU A 1 99 ? -17.732 5.665 3.753 1.00 95.50 99 GLU A C 1
ATOM 778 O O . GLU A 1 99 ? -17.054 6.059 4.693 1.00 95.50 99 GLU A O 1
ATOM 783 N N . ILE A 1 100 ? -17.281 4.726 2.916 1.00 96.19 100 ILE A N 1
ATOM 784 C CA . ILE A 1 100 ? -15.998 4.038 3.122 1.00 96.19 100 ILE A CA 1
ATOM 785 C C . ILE A 1 100 ? -14.832 5.026 3.035 1.00 96.19 100 ILE A C 1
ATOM 787 O O . ILE A 1 100 ? -13.917 5.001 3.854 1.00 96.19 100 ILE A O 1
ATOM 791 N N . LYS A 1 101 ? -14.864 5.967 2.082 1.00 97.44 101 LYS A N 1
ATOM 792 C CA . LYS A 1 101 ? -13.838 7.025 2.003 1.00 97.44 101 LYS A CA 1
ATOM 793 C C . LYS A 1 101 ? -13.835 7.911 3.252 1.00 97.44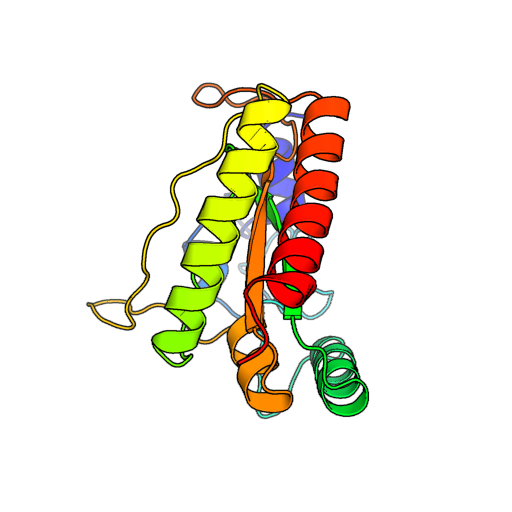 101 LYS A C 1
ATOM 795 O O . LYS A 1 101 ? -12.766 8.357 3.675 1.00 97.44 101 LYS A O 1
ATOM 800 N N . HIS A 1 102 ? -15.009 8.183 3.818 1.00 96.19 102 HIS A N 1
ATOM 801 C CA . HIS A 1 102 ? -15.158 8.933 5.059 1.00 96.19 102 HIS A CA 1
ATOM 802 C C . HIS A 1 102 ? -14.584 8.164 6.250 1.00 96.19 102 HIS A C 1
ATOM 804 O O . HIS A 1 102 ? -13.848 8.746 7.046 1.00 96.19 102 HIS A O 1
ATOM 810 N N . ASP A 1 103 ? -14.833 6.862 6.330 1.00 95.75 103 ASP A N 1
ATOM 811 C CA . ASP A 1 103 ? -14.304 6.001 7.384 1.00 95.75 103 ASP A CA 1
ATOM 812 C C . ASP A 1 103 ? -12.774 5.993 7.385 1.00 95.75 103 ASP A C 1
ATOM 814 O O . ASP A 1 103 ? -12.146 6.281 8.407 1.00 95.75 103 ASP A O 1
ATOM 818 N N . ILE A 1 104 ? -12.146 5.815 6.216 1.00 97.38 104 ILE A N 1
ATOM 819 C CA . ILE A 1 104 ? -10.679 5.878 6.111 1.00 97.38 104 ILE A CA 1
ATOM 820 C C . ILE A 1 104 ? -10.153 7.287 6.445 1.00 97.38 104 ILE A C 1
ATOM 822 O O . ILE A 1 104 ? -9.071 7.435 7.023 1.00 97.38 104 ILE A O 1
ATOM 826 N N . LYS A 1 105 ? -10.922 8.349 6.166 1.00 97.25 105 LYS A N 1
ATOM 827 C CA . LYS A 1 105 ? -10.568 9.703 6.616 1.00 97.25 105 LYS A CA 1
ATOM 828 C C . LYS A 1 105 ? -10.581 9.811 8.144 1.00 97.25 105 LYS A C 1
ATOM 830 O O . LYS A 1 105 ? -9.674 10.441 8.693 1.00 97.25 105 LYS A O 1
ATOM 835 N N . GLN A 1 106 ? -11.570 9.232 8.826 1.00 96.25 106 GLN A N 1
ATOM 836 C CA . GLN A 1 106 ? -11.634 9.236 10.293 1.00 96.25 106 GLN A CA 1
ATOM 837 C C . GLN A 1 106 ? -10.507 8.406 10.906 1.00 96.25 106 GLN A C 1
ATOM 839 O O . GLN A 1 106 ? -9.830 8.881 11.821 1.00 96.25 106 GLN A O 1
ATOM 844 N N . LEU A 1 107 ? -10.218 7.235 10.333 1.00 97.00 107 LEU A N 1
ATOM 845 C CA . LEU A 1 107 ? -9.045 6.440 10.687 1.00 97.00 107 LEU A CA 1
ATOM 846 C C . LEU A 1 107 ? -7.760 7.272 10.574 1.00 97.00 107 LEU A C 1
ATOM 848 O O . LEU A 1 107 ? -6.964 7.303 11.508 1.00 97.00 107 LEU A O 1
ATOM 852 N N . SER A 1 108 ? -7.574 8.007 9.473 1.00 97.44 108 SER A N 1
ATOM 853 C CA . SER A 1 108 ? -6.415 8.890 9.285 1.00 97.44 108 SER A CA 1
ATOM 854 C C . SER A 1 108 ? -6.326 9.990 10.352 1.00 97.44 108 SER A C 1
ATOM 856 O O . SER A 1 108 ? -5.231 10.300 10.826 1.00 97.44 108 SER A O 1
ATOM 858 N N . VAL A 1 109 ? -7.457 10.557 10.782 1.00 96.56 109 VAL A N 1
ATOM 859 C CA . VAL A 1 109 ? -7.494 11.531 11.886 1.00 96.56 109 VAL A CA 1
ATOM 860 C C . VAL A 1 109 ? -7.076 10.882 13.207 1.00 96.56 109 VAL A C 1
ATOM 862 O O . VAL A 1 109 ? -6.301 11.476 13.959 1.00 96.56 109 VAL A O 1
ATOM 865 N N . ASN A 1 110 ? -7.554 9.672 13.497 1.00 95.62 110 ASN A N 1
ATOM 866 C CA . ASN A 1 110 ? -7.179 8.935 14.703 1.00 95.62 110 ASN A CA 1
ATOM 867 C C . ASN A 1 110 ? -5.696 8.538 14.686 1.00 95.62 110 ASN A C 1
ATOM 869 O O . ASN A 1 110 ? -4.992 8.782 15.667 1.00 95.62 110 ASN A O 1
ATOM 873 N N . TYR A 1 111 ? -5.192 8.061 13.550 1.00 98.12 111 TYR A N 1
ATOM 874 C CA . TYR A 1 111 ? -3.774 7.787 13.336 1.00 98.12 111 TYR A CA 1
ATOM 875 C C . TYR A 1 111 ? -2.899 9.025 13.589 1.00 98.12 111 TYR A C 1
ATOM 877 O O . TYR A 1 111 ? -1.923 8.961 14.333 1.00 98.12 111 TYR A O 1
ATOM 885 N N . ALA A 1 112 ? -3.291 10.194 13.072 1.00 98.00 112 ALA A N 1
ATOM 886 C CA . ALA A 1 112 ? -2.553 11.437 13.301 1.00 98.00 112 ALA A CA 1
ATOM 887 C C . ALA A 1 112 ? -2.507 11.848 14.785 1.00 98.00 112 ALA A C 1
ATOM 889 O O . ALA A 1 112 ? -1.503 12.397 15.246 1.00 98.00 112 ALA A O 1
ATOM 890 N N . LYS A 1 113 ? -3.564 11.563 15.563 1.00 97.38 113 LYS A N 1
ATOM 891 C CA . LYS A 1 113 ? -3.548 11.771 17.022 1.00 97.38 113 LYS A CA 1
ATOM 892 C C . LYS A 1 113 ? -2.541 10.847 17.704 1.00 97.38 113 LYS A C 1
ATOM 894 O O . LYS A 1 113 ? -1.859 11.309 18.614 1.00 97.38 113 LYS A O 1
ATOM 899 N N . ILE A 1 114 ? -2.453 9.585 17.277 1.00 97.81 114 ILE A N 1
ATOM 900 C CA . ILE A 1 114 ? -1.478 8.615 17.793 1.00 97.81 114 ILE A CA 1
ATOM 901 C C . ILE A 1 114 ? -0.070 9.123 17.488 1.00 97.81 114 ILE A C 1
ATOM 903 O O . ILE A 1 114 ? 0.666 9.414 18.423 1.00 97.81 114 ILE A O 1
ATOM 907 N N . MET A 1 115 ? 0.262 9.391 16.223 1.00 98.25 115 MET A N 1
ATOM 908 C CA . MET A 1 115 ? 1.589 9.891 15.826 1.00 98.25 115 MET A CA 1
ATOM 909 C C . MET A 1 115 ? 2.011 11.152 16.585 1.00 98.25 115 MET A C 1
ATOM 911 O O . MET A 1 115 ? 3.148 11.251 17.045 1.00 98.25 115 MET A O 1
ATOM 915 N N . LYS A 1 116 ? 1.075 12.074 16.845 1.00 97.94 116 LYS A N 1
ATOM 916 C CA . LYS A 1 116 ? 1.340 13.261 17.668 1.00 97.94 116 LYS A CA 1
ATOM 917 C C . LYS A 1 116 ? 1.800 12.919 19.092 1.00 97.94 116 LYS A C 1
ATOM 919 O O . LYS A 1 116 ? 2.647 13.634 19.620 1.00 97.94 116 LYS A O 1
ATOM 924 N N . ARG A 1 117 ? 1.279 11.860 19.726 1.00 97.50 117 ARG A N 1
ATOM 925 C CA . ARG A 1 117 ? 1.729 11.421 21.067 1.00 97.50 117 ARG A CA 1
ATOM 926 C C . ARG A 1 117 ? 3.156 10.875 21.051 1.00 97.50 117 ARG A C 1
ATOM 928 O O . ARG A 1 117 ? 3.857 11.024 22.045 1.00 97.50 117 ARG A O 1
ATOM 935 N N . HIS A 1 118 ? 3.576 10.305 19.924 1.00 96.25 118 HIS A N 1
ATOM 936 C CA . HIS A 1 118 ? 4.933 9.799 19.703 1.00 96.25 118 HIS A CA 1
ATOM 937 C C . HIS A 1 118 ? 5.883 10.883 19.154 1.00 96.25 118 HIS A C 1
ATOM 939 O O . HIS A 1 118 ? 7.046 10.603 18.900 1.00 96.25 118 HIS A O 1
ATOM 945 N N . ASN A 1 119 ? 5.425 12.135 19.001 1.00 96.94 119 ASN A N 1
ATOM 946 C CA . ASN A 1 119 ? 6.164 13.231 18.354 1.00 96.94 119 ASN A CA 1
ATOM 947 C C . ASN A 1 119 ? 6.590 12.924 16.905 1.00 96.94 119 ASN A C 1
ATOM 949 O O . ASN A 1 119 ? 7.595 13.446 16.425 1.00 96.94 119 ASN A O 1
ATOM 953 N N . LEU A 1 120 ? 5.798 12.115 16.198 1.00 97.25 120 LEU A N 1
ATOM 954 C CA . LEU A 1 120 ? 6.040 11.721 14.814 1.00 97.25 120 LEU A CA 1
ATOM 955 C C . LEU A 1 120 ? 5.109 12.473 13.848 1.00 97.25 120 LEU A C 1
ATOM 957 O O . LEU A 1 120 ? 3.962 12.785 14.196 1.00 97.25 120 LEU A O 1
ATOM 961 N N . PRO A 1 121 ? 5.575 12.793 12.627 1.00 96.38 121 PRO A N 1
ATOM 962 C CA . PRO A 1 121 ? 4.755 13.466 11.632 1.00 96.38 121 PRO A CA 1
ATOM 963 C C . PRO A 1 121 ? 3.803 12.495 10.926 1.00 96.38 121 PRO A C 1
ATOM 965 O O . PRO A 1 121 ? 4.006 11.286 10.899 1.00 96.38 121 PRO A O 1
ATOM 968 N N . THR A 1 122 ? 2.787 13.058 10.276 1.00 96.62 122 THR A N 1
ATOM 969 C CA . THR A 1 122 ? 1.935 12.356 9.305 1.00 96.62 122 THR A CA 1
ATOM 970 C C . THR A 1 122 ? 1.813 13.188 8.045 1.00 96.62 122 THR A C 1
ATOM 972 O O . THR A 1 122 ? 1.942 14.416 8.090 1.00 96.62 122 THR A O 1
ATOM 975 N N . TRP A 1 123 ? 1.553 12.530 6.919 1.00 95.00 123 TRP A N 1
ATOM 976 C CA . TRP A 1 123 ? 1.140 13.237 5.718 1.00 95.00 123 TRP A CA 1
ATOM 977 C C . TRP A 1 123 ? -0.362 13.526 5.740 1.00 95.00 123 TRP A C 1
ATOM 979 O O . TRP A 1 123 ? -1.147 12.924 6.478 1.00 95.00 123 TRP A O 1
ATOM 989 N N . LYS A 1 124 ? -0.780 14.501 4.934 1.00 93.31 124 LYS A N 1
ATOM 990 C CA . LYS A 1 124 ? -2.178 14.914 4.863 1.00 93.31 124 LYS A CA 1
ATOM 991 C C . LYS A 1 124 ? -2.972 13.915 4.024 1.00 93.31 124 LYS A C 1
ATOM 993 O O . LYS A 1 124 ? -2.682 13.729 2.849 1.00 93.31 124 LYS A O 1
ATOM 998 N N . PHE A 1 125 ? -4.031 13.349 4.599 1.00 95.62 125 PHE A N 1
ATOM 999 C CA . PHE A 1 125 ? -5.025 12.609 3.819 1.00 95.62 125 PHE A CA 1
ATOM 1000 C C . PHE A 1 125 ? -5.760 13.539 2.855 1.00 95.62 125 PHE A C 1
ATOM 1002 O O . PHE A 1 125 ? -6.308 14.573 3.273 1.00 95.62 125 PHE A O 1
ATOM 1009 N N . GLU A 1 126 ? -5.877 13.098 1.608 1.00 95.38 126 GLU A N 1
ATOM 1010 C CA . GLU A 1 126 ? -6.592 13.784 0.539 1.00 95.38 126 GLU A CA 1
ATOM 1011 C C . GLU A 1 126 ? -7.706 12.900 -0.021 1.00 95.38 126 GLU A C 1
ATOM 1013 O O . GLU A 1 126 ? -7.519 11.708 -0.251 1.00 95.38 126 GLU A O 1
ATOM 1018 N N . TYR A 1 127 ? -8.881 13.494 -0.241 1.00 94.69 127 TYR A N 1
ATOM 1019 C CA . TYR A 1 127 ? -9.970 12.794 -0.914 1.00 94.69 127 TYR A CA 1
ATOM 1020 C C . TYR A 1 127 ? -9.647 12.629 -2.395 1.00 94.69 127 TYR A C 1
ATOM 1022 O O . TYR A 1 127 ? -9.398 13.613 -3.095 1.00 94.69 127 TYR A O 1
ATOM 1030 N N . VAL A 1 128 ? -9.749 11.392 -2.874 1.00 92.81 128 VAL A N 1
ATOM 1031 C CA . VAL A 1 128 ? -9.651 11.064 -4.294 1.00 92.81 128 VAL A CA 1
ATOM 1032 C C . VAL A 1 128 ? -11.056 10.826 -4.844 1.00 92.81 128 VAL A C 1
ATOM 1034 O O . VAL A 1 128 ? -11.849 10.066 -4.284 1.00 92.81 128 VAL A O 1
ATOM 1037 N N . TYR A 1 129 ? -11.368 11.499 -5.950 1.00 91.56 129 TYR A N 1
ATOM 1038 C CA . TYR A 1 129 ? -12.630 11.355 -6.674 1.00 91.56 129 TYR A CA 1
ATOM 1039 C C . TYR A 1 129 ? -12.359 10.773 -8.061 1.00 91.56 129 TYR A C 1
ATOM 1041 O O . TYR A 1 129 ? -11.426 11.200 -8.740 1.00 91.56 129 TYR A O 1
ATOM 1049 N N . GLU A 1 130 ? -13.206 9.848 -8.502 1.00 94.38 130 GLU A N 1
ATOM 1050 C CA . GLU A 1 130 ? -13.130 9.133 -9.780 1.00 94.38 130 GLU A CA 1
ATOM 1051 C C . GLU A 1 130 ? -13.541 10.040 -10.953 1.00 94.38 130 GLU A C 1
ATOM 1053 O O . GLU A 1 130 ? -14.563 9.839 -11.604 1.00 94.38 130 GLU A O 1
ATOM 1058 N N . LYS A 1 131 ? -12.772 11.107 -11.195 1.00 93.75 131 LYS A N 1
ATOM 1059 C CA . LYS A 1 131 ? -13.058 12.124 -12.216 1.00 93.75 131 LYS A CA 1
ATOM 1060 C C . LYS A 1 131 ? -11.787 12.657 -12.873 1.00 93.75 131 LYS A C 1
ATOM 1062 O O . LYS A 1 131 ? -10.694 12.533 -12.332 1.00 93.75 131 LYS A O 1
ATOM 1067 N N . GLY A 1 132 ? -11.957 13.352 -13.997 1.00 91.81 132 GLY A N 1
ATOM 1068 C CA . GLY A 1 132 ? -10.884 14.062 -14.699 1.00 91.81 132 GLY A CA 1
ATOM 1069 C C . GLY A 1 132 ? -10.456 13.387 -16.001 1.00 91.81 132 GLY A C 1
ATOM 1070 O O . GLY A 1 132 ? -11.075 12.428 -16.451 1.00 91.81 132 GLY A O 1
ATOM 1071 N N . LYS A 1 133 ? -9.400 13.927 -16.629 1.00 89.44 133 LYS A N 1
ATOM 1072 C CA . LYS A 1 133 ? -8.884 13.448 -17.926 1.00 89.44 133 LYS A CA 1
ATOM 1073 C C . LYS A 1 133 ? -8.279 12.045 -17.834 1.00 89.44 133 LYS A C 1
ATOM 1075 O O . LYS A 1 133 ? -8.389 11.269 -18.775 1.00 89.44 133 LYS A O 1
ATOM 1080 N N . VAL A 1 134 ? -7.628 11.757 -16.711 1.00 85.62 134 VAL A N 1
ATOM 1081 C CA . VAL A 1 134 ? -7.112 10.436 -16.355 1.00 85.62 134 VAL A CA 1
ATOM 1082 C C . VAL A 1 134 ? -7.638 10.159 -14.948 1.00 85.62 134 VAL A C 1
ATOM 1084 O O . VAL A 1 134 ? -7.029 10.628 -13.985 1.00 85.62 134 VAL A O 1
ATOM 1087 N N . PRO A 1 135 ? -8.824 9.542 -14.815 1.00 89.19 135 PRO A N 1
ATOM 1088 C CA . PRO A 1 135 ? -9.347 9.190 -13.503 1.00 89.19 135 PRO A CA 1
ATOM 1089 C C . PRO A 1 135 ? -8.426 8.157 -12.826 1.00 89.19 135 PRO A C 1
ATOM 1091 O O . PRO A 1 135 ? -7.668 7.469 -13.519 1.00 89.19 135 PRO A O 1
ATOM 1094 N N . PRO A 1 136 ? -8.470 8.034 -11.487 1.00 91.12 136 PRO A N 1
ATOM 1095 C CA . PRO A 1 136 ? -7.800 6.937 -10.795 1.00 91.12 136 PRO A CA 1
ATOM 1096 C C . PRO A 1 136 ? -8.277 5.585 -11.338 1.00 91.12 136 PRO A C 1
ATOM 1098 O O . PRO A 1 136 ? -9.386 5.483 -11.851 1.00 91.12 136 PRO A O 1
ATOM 1101 N N . THR A 1 137 ? -7.454 4.547 -11.214 1.00 90.44 137 THR A N 1
ATOM 1102 C CA . THR A 1 137 ? -7.776 3.191 -11.681 1.00 90.44 137 THR A CA 1
ATOM 1103 C C . THR A 1 137 ? -8.324 2.329 -10.552 1.00 90.44 137 THR A C 1
ATOM 1105 O O . THR A 1 137 ? -7.884 2.460 -9.410 1.00 90.44 137 THR A O 1
ATOM 1108 N N . PHE A 1 138 ? -9.213 1.394 -10.884 1.00 94.19 138 PHE A N 1
ATOM 1109 C CA . PHE A 1 138 ? -9.573 0.297 -9.987 1.00 94.19 138 PHE A CA 1
ATOM 1110 C C . PHE A 1 138 ? -8.313 -0.505 -9.621 1.00 94.19 138 PHE A C 1
ATOM 1112 O O . PHE A 1 138 ? -7.444 -0.710 -10.468 1.00 94.19 138 PHE A O 1
ATOM 1119 N N . ASN A 1 139 ? -8.170 -0.886 -8.353 1.00 95.44 139 ASN A N 1
ATOM 1120 C CA . ASN A 1 139 ? -6.950 -1.498 -7.815 1.00 95.44 139 ASN A CA 1
ATOM 1121 C C . ASN A 1 139 ? -7.271 -2.537 -6.728 1.00 95.44 139 ASN A C 1
ATOM 1123 O O . ASN A 1 139 ? -8.435 -2.722 -6.371 1.00 95.44 139 ASN A O 1
ATOM 1127 N N . LEU A 1 140 ? -6.246 -3.182 -6.164 1.00 97.12 140 LEU A N 1
ATOM 1128 C CA . LEU A 1 140 ? -6.414 -4.284 -5.209 1.00 97.12 140 LEU A CA 1
ATOM 1129 C C . LEU A 1 140 ? -7.272 -3.908 -3.997 1.00 97.12 140 LEU A C 1
ATOM 1131 O O . LEU A 1 140 ? -8.121 -4.691 -3.585 1.00 97.12 140 LEU A O 1
ATOM 1135 N N . VAL A 1 141 ? -7.105 -2.707 -3.437 1.00 97.75 141 VAL A N 1
ATOM 1136 C CA . VAL A 1 141 ? -7.928 -2.279 -2.292 1.00 97.75 141 VAL A CA 1
ATOM 1137 C C . VAL A 1 141 ? -9.380 -2.044 -2.705 1.00 97.75 141 VAL A C 1
ATOM 1139 O O . VAL A 1 141 ? -10.280 -2.376 -1.943 1.00 97.75 141 VAL A O 1
ATOM 1142 N N . SER A 1 142 ? -9.629 -1.592 -3.936 1.00 97.69 142 SER A N 1
ATOM 1143 C CA . SER A 1 142 ? -10.985 -1.560 -4.500 1.00 97.69 142 SER A CA 1
ATOM 1144 C C . SER A 1 142 ? -11.559 -2.981 -4.586 1.00 97.69 142 SER A C 1
ATOM 1146 O O . SER A 1 142 ? -12.663 -3.233 -4.110 1.00 97.69 142 SER A O 1
ATOM 1148 N N . ALA A 1 143 ? -10.792 -3.929 -5.137 1.00 97.62 143 ALA A N 1
ATOM 1149 C CA . ALA A 1 143 ? -11.204 -5.325 -5.275 1.00 97.62 143 ALA A CA 1
ATOM 1150 C C . ALA A 1 143 ? -11.532 -5.966 -3.920 1.00 97.62 143 ALA A C 1
ATOM 1152 O O . ALA A 1 143 ? -12.580 -6.591 -3.790 1.00 97.62 143 ALA A O 1
ATOM 1153 N N . LEU A 1 144 ? -10.685 -5.749 -2.908 1.00 97.88 144 LEU A N 1
ATOM 1154 C CA . LEU A 1 144 ? -10.892 -6.220 -1.537 1.00 97.88 144 LEU A CA 1
ATOM 1155 C C . LEU A 1 144 ? -12.242 -5.765 -0.973 1.00 97.88 144 LEU A C 1
ATOM 1157 O O . LEU A 1 144 ? -13.001 -6.597 -0.485 1.00 97.88 144 LEU A O 1
ATOM 1161 N N . TYR A 1 145 ? -12.583 -4.480 -1.118 1.00 97.62 145 TYR A N 1
ATOM 1162 C CA . TYR A 1 145 ? -13.888 -3.975 -0.686 1.00 97.62 145 TYR A CA 1
ATOM 1163 C C . TYR A 1 145 ? -15.039 -4.711 -1.387 1.00 97.62 145 TYR A C 1
ATOM 1165 O O . TYR A 1 145 ? -15.980 -5.154 -0.738 1.00 97.62 145 TYR A O 1
ATOM 1173 N N . HIS A 1 146 ? -14.963 -4.883 -2.709 1.00 97.25 146 HIS A N 1
ATOM 1174 C CA . HIS A 1 146 ? -16.056 -5.491 -3.478 1.00 97.25 146 HIS A CA 1
ATOM 1175 C C . HIS A 1 146 ? -16.228 -6.996 -3.239 1.00 97.25 146 HIS A C 1
ATOM 1177 O O . HIS A 1 146 ? -17.319 -7.512 -3.473 1.00 97.25 146 HIS A O 1
ATOM 1183 N N . VAL A 1 147 ? -15.195 -7.712 -2.779 1.00 96.94 147 VAL A N 1
ATOM 1184 C CA . VAL A 1 147 ? -15.301 -9.157 -2.500 1.00 96.94 147 VAL A CA 1
ATOM 1185 C C . VAL A 1 147 ? -15.685 -9.487 -1.060 1.00 96.94 147 VAL A C 1
ATOM 1187 O O . VAL A 1 147 ? -16.239 -10.565 -0.848 1.00 96.94 147 VAL A O 1
ATOM 1190 N N . SER A 1 148 ? -15.395 -8.612 -0.090 1.00 97.06 148 SER A N 1
ATOM 1191 C CA . SER A 1 148 ? -15.613 -8.901 1.338 1.00 97.06 148 SER A CA 1
ATOM 1192 C C . SER A 1 148 ? -16.400 -7.840 2.108 1.00 97.06 148 SER A C 1
ATOM 1194 O O . SER A 1 148 ? -16.868 -8.120 3.205 1.00 97.06 148 SER A O 1
ATOM 1196 N N . GLY A 1 149 ? -16.553 -6.628 1.572 1.00 96.38 149 GLY A N 1
ATOM 1197 C CA . GLY A 1 149 ? -17.125 -5.482 2.287 1.00 96.38 149 GLY A CA 1
ATOM 1198 C C . GLY A 1 149 ? -16.162 -4.798 3.264 1.00 96.38 149 GLY A C 1
ATOM 1199 O O . GLY A 1 149 ? -16.546 -3.807 3.883 1.00 96.38 149 GLY A O 1
ATOM 1200 N N . ALA A 1 150 ? -14.919 -5.279 3.380 1.00 96.44 150 ALA A N 1
ATOM 1201 C CA . ALA A 1 150 ? -13.918 -4.729 4.291 1.00 96.44 150 ALA A CA 1
ATOM 1202 C C . ALA A 1 150 ? -13.632 -3.251 4.006 1.00 96.44 150 ALA A C 1
ATOM 1204 O O . ALA A 1 150 ? -13.488 -2.854 2.846 1.00 96.44 150 ALA A O 1
ATOM 1205 N N . LYS A 1 151 ? -13.429 -2.446 5.056 1.00 96.56 151 LYS A N 1
ATOM 1206 C CA . LYS A 1 151 ? -12.908 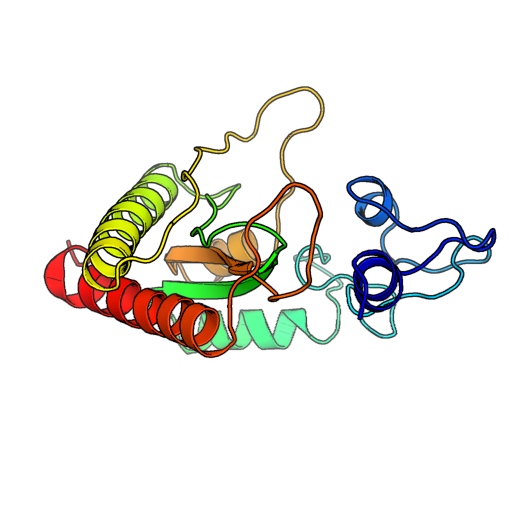-1.076 4.930 1.00 96.56 151 LYS A CA 1
ATOM 1207 C C . LYS A 1 151 ? -11.446 -1.146 4.486 1.00 96.56 151 LYS A C 1
ATOM 1209 O O . LYS A 1 151 ? -10.525 -1.216 5.304 1.00 96.56 151 LYS A O 1
ATOM 1214 N N . SER A 1 152 ? -11.238 -1.202 3.175 1.00 97.44 152 SER A N 1
ATOM 1215 C CA . SER A 1 152 ? -9.936 -1.451 2.571 1.00 97.44 152 SER A CA 1
ATOM 1216 C C . SER A 1 152 ? -9.232 -0.175 2.125 1.00 97.44 152 SER A C 1
ATOM 1218 O O . SER A 1 152 ? -9.834 0.758 1.592 1.00 97.44 152 SER A O 1
ATOM 1220 N N . PHE A 1 153 ? -7.920 -0.128 2.330 1.00 97.81 153 PHE A N 1
ATOM 1221 C CA . PHE A 1 153 ? -7.083 1.011 1.958 1.00 97.81 153 PHE A CA 1
ATOM 1222 C C . PHE A 1 153 ? -5.625 0.577 1.809 1.00 97.81 153 PHE A C 1
ATOM 1224 O O . PHE A 1 153 ? -5.240 -0.513 2.233 1.00 97.81 153 PHE A O 1
ATOM 1231 N N . HIS A 1 154 ? -4.805 1.420 1.182 1.00 96.19 154 HIS A N 1
ATOM 1232 C CA . HIS A 1 154 ? -3.356 1.260 1.257 1.00 96.19 154 HIS A CA 1
ATOM 1233 C C . HIS A 1 154 ? -2.773 2.304 2.198 1.00 96.19 154 HIS A C 1
ATOM 1235 O O . HIS A 1 154 ? -3.316 3.401 2.345 1.00 96.19 154 HIS A O 1
ATOM 1241 N N . PHE A 1 155 ? -1.690 1.940 2.863 1.00 98.19 155 PHE A N 1
ATOM 1242 C CA . PHE A 1 155 ? -0.981 2.801 3.788 1.00 98.19 155 PHE A CA 1
ATOM 1243 C C . PHE A 1 155 ? 0.426 3.033 3.267 1.00 98.19 155 PHE A C 1
ATOM 1245 O O . PHE A 1 155 ? 1.187 2.081 3.112 1.00 98.19 155 PHE A O 1
ATOM 1252 N N . GLU A 1 156 ? 0.755 4.293 3.013 1.00 96.62 156 GLU A N 1
ATOM 1253 C CA . GLU A 1 156 ? 2.102 4.690 2.624 1.00 96.62 156 GLU A CA 1
ATOM 1254 C C . GLU A 1 156 ?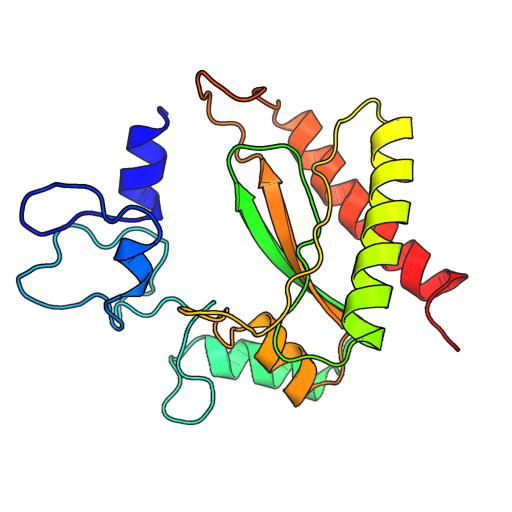 2.912 4.982 3.881 1.00 96.62 156 GLU A C 1
ATOM 1256 O O . GLU A 1 156 ? 2.486 5.783 4.713 1.00 96.62 156 GLU A O 1
ATOM 1261 N N . CYS A 1 157 ? 4.070 4.339 4.021 1.00 95.88 157 CYS A N 1
ATOM 1262 C CA . CYS A 1 157 ? 4.972 4.493 5.161 1.00 95.88 157 CYS A CA 1
ATOM 1263 C C . CYS A 1 157 ? 6.395 4.807 4.679 1.00 95.88 157 CYS A C 1
ATOM 1265 O O . CYS A 1 157 ? 6.815 4.243 3.666 1.00 95.88 157 CYS A O 1
ATOM 1267 N N . PRO A 1 158 ? 7.170 5.671 5.358 1.00 94.56 158 PRO A N 1
ATOM 1268 C CA . PRO A 1 158 ? 8.523 5.981 4.923 1.00 94.56 158 PRO A CA 1
ATOM 1269 C C . PRO A 1 158 ? 9.423 4.740 4.822 1.00 94.56 158 PRO A C 1
ATOM 1271 O O . PRO A 1 158 ? 9.497 3.939 5.748 1.00 94.56 158 PRO A O 1
ATOM 1274 N N . HIS A 1 159 ? 10.173 4.610 3.726 1.00 90.81 159 HIS A N 1
ATOM 1275 C CA . HIS A 1 159 ? 11.167 3.540 3.538 1.00 90.81 159 HIS A CA 1
ATOM 1276 C C . HIS A 1 159 ? 12.536 3.839 4.181 1.00 90.81 159 HIS A C 1
ATOM 1278 O O . HIS A 1 159 ? 13.450 3.026 4.079 1.00 90.81 159 HIS A O 1
ATOM 1284 N N . GLY A 1 160 ? 12.727 5.015 4.795 1.00 91.00 160 GLY A N 1
ATOM 1285 C CA . GLY A 1 160 ? 13.969 5.370 5.506 1.00 91.00 160 GLY A CA 1
ATOM 1286 C C . GLY A 1 160 ? 15.190 5.635 4.613 1.00 91.00 160 GLY A C 1
ATOM 1287 O O . GLY A 1 160 ? 16.318 5.673 5.100 1.00 91.00 160 GLY A O 1
ATOM 1288 N N . ILE A 1 161 ? 14.987 5.829 3.306 1.00 89.38 161 ILE A N 1
ATOM 1289 C CA . ILE A 1 161 ? 16.072 6.168 2.369 1.00 89.38 161 ILE A CA 1
ATOM 1290 C C . ILE A 1 161 ? 16.167 7.684 2.293 1.00 89.38 161 ILE A C 1
ATOM 1292 O O . ILE A 1 161 ? 15.150 8.358 2.137 1.00 89.38 161 ILE A O 1
ATOM 1296 N N . VAL A 1 162 ? 17.392 8.195 2.391 1.00 85.31 162 VAL A N 1
ATOM 1297 C CA . VAL A 1 162 ? 17.682 9.628 2.331 1.00 85.31 162 VAL A CA 1
ATOM 1298 C C . VAL A 1 162 ? 17.261 10.193 0.974 1.00 85.31 162 VAL A C 1
ATOM 1300 O O . VAL A 1 162 ? 17.658 9.675 -0.071 1.00 85.31 162 VAL A O 1
ATOM 1303 N N . HIS A 1 163 ? 16.484 11.271 1.007 1.00 81.62 163 HIS A N 1
ATOM 1304 C CA . HIS A 1 163 ? 16.055 12.039 -0.154 1.00 81.62 163 HIS A CA 1
ATOM 1305 C C . HIS A 1 163 ? 16.220 13.531 0.165 1.00 81.62 163 HIS A C 1
ATOM 1307 O O . HIS A 1 163 ? 15.958 13.946 1.291 1.00 81.62 163 HIS A O 1
ATOM 1313 N N . GLU A 1 164 ? 16.679 14.334 -0.797 1.00 80.12 164 GLU A N 1
ATOM 1314 C CA . GLU A 1 164 ? 17.080 15.732 -0.550 1.00 80.12 164 GLU A CA 1
ATOM 1315 C C . GLU A 1 164 ? 15.920 16.605 -0.040 1.00 80.12 164 GLU A C 1
ATOM 1317 O O . GLU A 1 164 ? 16.121 17.476 0.804 1.00 80.12 164 GLU A O 1
ATOM 1322 N N . ASP A 1 165 ? 14.698 16.311 -0.492 1.00 80.69 165 ASP A N 1
ATOM 1323 C CA . ASP A 1 165 ? 13.506 17.118 -0.205 1.00 80.69 165 ASP A CA 1
ATOM 1324 C C . ASP A 1 165 ? 12.614 16.581 0.924 1.00 80.69 165 ASP A C 1
ATOM 1326 O O . ASP A 1 165 ? 11.579 17.185 1.224 1.00 80.69 165 ASP A O 1
ATOM 1330 N N . THR A 1 166 ? 12.948 15.440 1.542 1.00 79.81 166 THR A N 1
ATOM 1331 C CA . THR A 1 166 ? 12.085 14.839 2.571 1.00 79.81 166 THR A CA 1
ATOM 1332 C C . THR A 1 166 ? 12.844 14.415 3.824 1.00 79.81 166 THR A C 1
ATOM 1334 O O . THR A 1 166 ? 14.010 14.022 3.757 1.00 79.81 166 THR A O 1
ATOM 1337 N N . PRO A 1 167 ? 12.199 14.488 5.006 1.00 82.94 167 PRO A N 1
ATOM 1338 C CA . PRO A 1 167 ? 12.804 13.989 6.230 1.00 82.94 167 PRO A CA 1
ATOM 1339 C C . PRO A 1 167 ? 13.173 12.512 6.090 1.00 82.94 167 PRO A C 1
ATOM 1341 O O . PRO A 1 167 ? 12.377 11.703 5.613 1.00 82.94 167 PRO A O 1
ATOM 1344 N N . THR A 1 168 ? 14.373 12.160 6.543 1.00 89.06 168 THR A N 1
ATOM 1345 C CA . THR A 1 168 ? 14.752 10.756 6.718 1.00 89.06 168 THR A CA 1
ATOM 1346 C C . THR A 1 168 ? 14.251 10.282 8.073 1.00 89.06 168 THR A C 1
ATOM 1348 O O . THR A 1 168 ? 14.441 10.966 9.078 1.00 89.06 168 THR A O 1
ATOM 1351 N N . PHE A 1 169 ? 13.633 9.108 8.090 1.00 92.88 169 PHE A N 1
ATOM 1352 C CA . PHE A 1 169 ? 13.109 8.476 9.295 1.00 92.88 169 PHE A CA 1
ATOM 1353 C C . PHE A 1 169 ? 14.018 7.330 9.716 1.00 92.88 169 PHE A C 1
ATOM 1355 O O . PHE A 1 169 ? 14.518 6.587 8.866 1.00 92.88 169 PHE A O 1
ATOM 1362 N N . SER A 1 170 ? 14.250 7.203 11.021 1.00 94.00 170 SER A N 1
ATOM 1363 C CA . SER A 1 170 ? 14.975 6.061 11.570 1.00 94.00 170 SER A CA 1
ATOM 1364 C C . SER A 1 170 ? 14.127 4.787 11.493 1.00 94.00 170 SER A C 1
ATOM 1366 O O . SER A 1 170 ? 12.917 4.835 11.275 1.00 94.00 170 SER A O 1
ATOM 1368 N N . MET A 1 171 ? 14.757 3.627 11.687 1.00 94.69 171 MET A N 1
ATOM 1369 C CA . MET A 1 171 ? 14.026 2.355 11.748 1.00 94.69 171 MET A CA 1
ATOM 1370 C C . MET A 1 171 ? 13.037 2.317 12.918 1.00 94.69 171 MET A C 1
ATOM 1372 O O . MET A 1 171 ? 11.948 1.771 12.761 1.00 94.69 171 MET A O 1
ATOM 1376 N N . ASP A 1 172 ? 13.386 2.939 14.047 1.00 97.25 172 ASP A N 1
ATOM 1377 C CA . ASP A 1 172 ? 12.499 3.041 15.209 1.00 97.25 172 ASP A CA 1
ATOM 1378 C C . ASP A 1 172 ? 11.294 3.937 14.894 1.00 97.25 172 ASP A C 1
ATOM 1380 O O . ASP A 1 172 ? 10.164 3.556 15.184 1.00 97.25 172 ASP A O 1
ATOM 1384 N N . ASP A 1 173 ? 11.502 5.068 14.206 1.00 96.75 173 ASP A N 1
ATOM 1385 C CA . ASP A 1 173 ? 10.393 5.920 13.753 1.00 96.75 173 ASP A CA 1
ATOM 1386 C C . ASP A 1 173 ? 9.447 5.139 12.832 1.00 96.75 173 ASP A C 1
ATOM 1388 O O . ASP A 1 173 ? 8.234 5.172 13.015 1.00 96.75 173 ASP A O 1
ATOM 1392 N N . ILE A 1 174 ? 9.988 4.406 11.852 1.00 96.88 174 ILE A N 1
ATOM 1393 C CA . ILE A 1 174 ? 9.196 3.616 10.895 1.00 96.88 174 ILE A CA 1
ATOM 1394 C C . ILE A 1 174 ? 8.421 2.506 11.612 1.00 96.88 174 ILE A C 1
ATOM 1396 O O . ILE A 1 174 ? 7.254 2.260 11.292 1.00 96.88 174 ILE A O 1
ATOM 1400 N N . LEU A 1 175 ? 9.047 1.842 12.586 1.00 97.31 175 LEU A N 1
ATOM 1401 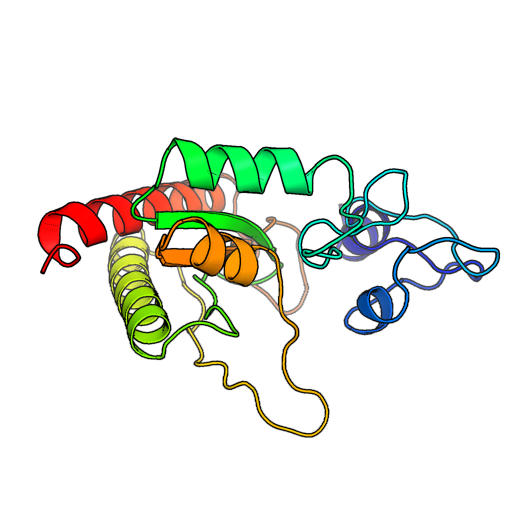C CA . LEU A 1 175 ? 8.393 0.821 13.394 1.00 97.31 175 LEU A CA 1
ATOM 1402 C C . LEU A 1 175 ? 7.222 1.420 14.181 1.00 97.31 175 LEU A C 1
ATOM 1404 O O . LEU A 1 175 ? 6.108 0.908 14.089 1.00 97.31 175 LEU A O 1
ATOM 1408 N N . GLU A 1 176 ? 7.440 2.533 14.882 1.00 98.25 176 GLU A N 1
ATOM 1409 C CA . GLU A 1 176 ? 6.392 3.244 15.624 1.00 98.25 176 GLU A CA 1
ATOM 1410 C C . GLU A 1 176 ? 5.256 3.711 14.702 1.00 98.25 176 GLU A C 1
ATOM 1412 O O . GLU A 1 176 ? 4.078 3.589 15.043 1.00 98.25 176 GLU A O 1
ATOM 1417 N N . MET A 1 177 ? 5.578 4.173 13.491 1.00 97.81 177 MET A N 1
ATOM 1418 C CA . MET A 1 177 ? 4.583 4.562 12.491 1.00 97.81 177 MET A CA 1
ATOM 1419 C C . MET A 1 177 ? 3.695 3.397 12.054 1.00 97.81 177 MET A C 1
ATOM 1421 O O . MET A 1 177 ? 2.489 3.597 11.889 1.00 97.81 177 MET A O 1
ATOM 1425 N N . GLN A 1 178 ? 4.260 2.199 11.875 1.00 97.50 178 GLN A N 1
ATOM 1426 C CA . GLN A 1 178 ? 3.490 1.004 11.523 1.00 97.50 178 GLN A CA 1
ATOM 1427 C C . GLN A 1 178 ? 2.700 0.455 12.714 1.00 97.50 178 GLN A C 1
ATOM 1429 O O . GLN A 1 178 ? 1.526 0.125 12.569 1.00 97.50 178 GLN A O 1
ATOM 1434 N N . LEU A 1 179 ? 3.294 0.400 13.907 1.00 98.12 179 LEU A N 1
ATOM 1435 C CA . LEU A 1 179 ? 2.590 -0.037 15.115 1.00 98.12 179 LEU A CA 1
ATOM 1436 C C . LEU A 1 179 ? 1.416 0.891 15.446 1.00 98.12 179 LEU A C 1
ATOM 1438 O O . LEU A 1 179 ? 0.317 0.419 15.744 1.00 98.12 179 LEU A O 1
ATOM 1442 N N . GLY A 1 180 ? 1.603 2.201 15.291 1.00 98.25 180 GLY A N 1
ATOM 1443 C CA . GLY A 1 180 ? 0.533 3.175 15.464 1.00 98.25 180 GLY A CA 1
ATOM 1444 C C . GLY A 1 180 ? -0.597 3.039 14.439 1.00 98.25 180 GLY A C 1
ATOM 1445 O O . GLY A 1 180 ? -1.729 3.407 14.747 1.00 98.25 180 GLY A O 1
ATOM 1446 N N . LEU A 1 181 ? -0.338 2.487 13.245 1.00 98.25 181 LEU A N 1
ATOM 1447 C CA . LEU A 1 181 ? -1.398 2.169 12.283 1.00 98.25 181 LEU A CA 1
ATOM 1448 C C . LEU A 1 181 ? -2.276 1.039 12.818 1.00 98.25 181 LEU A C 1
ATOM 1450 O O . LEU A 1 181 ? -3.497 1.177 12.818 1.00 98.25 181 LEU A O 1
ATOM 1454 N N . TYR A 1 182 ? -1.671 -0.046 13.306 1.00 97.88 182 TYR A N 1
ATOM 1455 C CA . TYR A 1 182 ? -2.426 -1.151 13.896 1.00 97.88 182 TYR A CA 1
ATOM 1456 C C . TYR A 1 182 ? -3.223 -0.694 15.123 1.00 97.88 182 TYR A C 1
ATOM 1458 O O . TYR A 1 182 ? -4.394 -1.050 15.253 1.00 97.88 182 TYR A O 1
ATOM 1466 N N . GLU A 1 183 ? -2.641 0.151 15.984 1.00 97.44 183 GLU A N 1
ATOM 1467 C CA . GLU A 1 183 ? -3.373 0.779 17.092 1.00 97.44 183 GLU A CA 1
ATOM 1468 C C . GLU A 1 183 ? -4.565 1.603 16.576 1.00 97.44 183 GLU A C 1
ATOM 1470 O O . GLU A 1 183 ? -5.672 1.482 17.102 1.00 97.44 183 GLU A O 1
ATOM 1475 N N . ALA A 1 184 ? -4.372 2.416 15.531 1.00 97.19 184 ALA A N 1
ATOM 1476 C CA . ALA A 1 184 ? -5.441 3.222 14.944 1.00 97.19 184 ALA A CA 1
ATOM 1477 C C . ALA A 1 184 ? -6.585 2.354 14.410 1.00 97.19 184 ALA A C 1
ATOM 1479 O O . ALA A 1 184 ? -7.744 2.668 14.667 1.00 97.19 184 ALA A O 1
ATOM 1480 N N . MET A 1 185 ? -6.256 1.274 13.696 1.00 97.38 185 MET A N 1
ATOM 1481 C CA . MET A 1 185 ? -7.227 0.338 13.126 1.00 97.38 185 MET A CA 1
ATOM 1482 C C . MET A 1 185 ? -8.034 -0.355 14.223 1.00 97.38 185 MET A C 1
ATOM 1484 O O . MET A 1 185 ? -9.261 -0.304 14.208 1.00 97.38 185 MET A O 1
ATOM 1488 N N . MET A 1 186 ? -7.357 -0.927 15.225 1.00 95.62 186 MET A N 1
ATOM 1489 C CA . MET A 1 186 ? -8.028 -1.590 16.346 1.00 95.62 186 MET A CA 1
ATOM 1490 C C . MET A 1 186 ? -8.912 -0.617 17.129 1.00 95.62 186 MET A C 1
ATOM 1492 O O . MET A 1 186 ? -10.060 -0.931 17.427 1.00 95.62 186 MET A O 1
ATOM 1496 N N . ASN A 1 187 ? -8.415 0.585 17.431 1.00 94.25 187 ASN A N 1
ATOM 1497 C CA . ASN A 1 187 ? -9.204 1.589 18.142 1.00 94.25 187 ASN A CA 1
ATOM 1498 C C . ASN A 1 187 ? -10.419 2.050 17.336 1.00 94.25 187 ASN A C 1
ATOM 1500 O O . ASN A 1 187 ? -11.465 2.298 17.934 1.00 94.25 187 ASN A O 1
ATOM 1504 N N . TYR A 1 188 ? -10.275 2.190 16.017 1.00 93.94 188 TYR A N 1
ATOM 1505 C CA . TYR A 1 188 ? -11.363 2.603 15.144 1.00 93.94 188 TYR A CA 1
ATOM 1506 C C . TYR A 1 188 ? -12.481 1.558 15.143 1.00 93.94 188 TYR A C 1
ATOM 1508 O O . TYR A 1 188 ? -13.614 1.909 15.451 1.00 93.94 188 TYR A O 1
ATOM 1516 N N . GLU A 1 189 ? -12.175 0.278 14.923 1.00 92.44 189 GLU A N 1
ATOM 1517 C CA . GLU A 1 189 ? -13.212 -0.765 14.919 1.00 92.44 189 GLU A CA 1
ATOM 1518 C C . GLU A 1 189 ? -13.814 -1.028 16.304 1.00 92.44 189 GLU A C 1
ATOM 1520 O O . GLU A 1 189 ? -15.021 -1.218 16.418 1.00 92.44 189 GLU A O 1
ATOM 1525 N N . LEU A 1 190 ? -13.016 -0.975 17.378 1.00 90.62 190 LEU A N 1
ATOM 1526 C CA . LEU A 1 190 ? -13.513 -1.255 18.731 1.00 90.62 190 LEU A CA 1
ATOM 1527 C C . LEU A 1 190 ? -14.358 -0.124 19.335 1.00 90.62 190 LEU A C 1
ATOM 1529 O O . LEU A 1 190 ? -15.200 -0.400 20.189 1.00 90.62 190 LEU A O 1
ATOM 1533 N N . ASN A 1 191 ? -14.119 1.136 18.954 1.00 82.88 191 ASN A N 1
ATOM 1534 C CA . ASN A 1 191 ? -14.733 2.290 19.627 1.00 82.88 191 ASN A CA 1
ATOM 1535 C C . ASN A 1 191 ? -15.618 3.154 18.722 1.00 82.88 191 ASN A C 1
ATOM 1537 O O . ASN A 1 191 ? -16.586 3.736 19.212 1.00 82.88 191 ASN A O 1
ATOM 1541 N N . ASP A 1 192 ? -15.295 3.251 17.431 1.00 65.62 192 ASP A N 1
ATOM 1542 C CA . ASP A 1 192 ? -15.872 4.252 16.526 1.00 65.62 192 ASP A CA 1
ATOM 1543 C C . ASP A 1 192 ? -16.592 3.627 15.307 1.00 65.62 192 ASP A C 1
ATOM 1545 O O . ASP A 1 192 ? -17.410 4.300 14.680 1.00 65.62 192 ASP A O 1
ATOM 1549 N N . GLY A 1 193 ? -16.301 2.364 14.964 1.00 55.25 193 GLY A N 1
ATOM 1550 C CA . GLY A 1 193 ? -16.571 1.766 13.648 1.00 55.25 193 GLY A CA 1
ATOM 1551 C C . GLY A 1 193 ? -17.726 0.766 13.557 1.00 55.25 193 GLY A C 1
ATOM 1552 O O . GLY A 1 193 ? -18.027 0.318 12.451 1.00 55.25 193 GLY A O 1
ATOM 1553 N N . SER A 1 194 ? -18.391 0.437 14.668 1.00 49.19 194 SER A N 1
ATOM 1554 C CA . SER A 1 194 ? -19.514 -0.507 14.703 1.00 49.19 194 SER A CA 1
ATOM 1555 C C . SER A 1 194 ? -20.844 0.199 15.003 1.00 49.19 194 SER A C 1
ATOM 1557 O O . SER A 1 194 ? -21.326 0.176 16.142 1.00 49.19 194 SER A O 1
ATOM 1559 N N . LYS A 1 195 ? -21.438 0.840 13.988 1.00 44.25 195 LYS A N 1
ATOM 1560 C CA . LYS A 1 195 ? -22.873 1.170 13.936 1.00 44.25 195 LYS A CA 1
ATOM 1561 C C . LYS A 1 195 ? -23.414 1.069 12.522 1.00 44.25 195 LYS A C 1
ATOM 1563 O O . LYS A 1 195 ? -22.824 1.715 11.634 1.00 44.25 195 LYS A O 1
#

Secondary structure (DSSP, 8-state):
--HHHHHHHHH-BBTTS-B--TTGGGSSSS--STTB----TTS-TTS--GGG--SSSSPPSHHHHHHHHHHHH--SEEEEEEEESSS-EEEPPSSS-HHHHHHHHHHHHHHHHHHHHTT---PPP----S-SSSPPPP-HHHHHHHHH--EEEEEEEE----BTTB----HHHHHHHHHHHHHHHHHIIIIIS--

Radius of gyration: 17.55 Å; Cα contacts (8 Å, |Δi|>4): 318; chains: 1; bounding box: 44×34×47 Å

Solvent-accessible surface area (backbone atoms only — not comparable to full-atom values): 11029 Å² total; per-residue (Å²): 123,52,59,65,52,48,41,44,54,35,45,5,23,29,55,87,70,47,70,32,46,88,72,63,51,74,75,48,82,51,53,66,59,87,63,47,50,48,65,30,67,57,31,50,100,76,21,41,31,69,60,64,48,55,89,82,75,79,52,62,84,64,52,56,57,56,50,48,50,38,47,74,67,47,42,74,59,44,77,46,86,44,73,34,70,47,56,34,36,52,45,53,45,47,92,62,59,70,65,55,42,48,50,52,50,51,40,39,54,48,29,47,56,48,31,52,78,73,75,42,75,60,42,83,74,58,91,65,66,88,51,76,99,75,44,75,72,79,30,45,43,31,52,45,25,77,60,37,69,17,56,32,23,43,32,37,30,47,66,51,53,60,48,97,91,39,79,65,48,54,73,66,54,43,48,51,56,51,52,39,45,56,52,25,52,53,49,35,54,75,75,74,59,81,127